Protein AF-A0A4Q0MHC3-F1 (afdb_monomer)

Radius of gyration: 20.81 Å; Cα contacts (8 Å, |Δi|>4): 342; chains: 1; bounding box: 66×51×49 Å

Sequence (252 aa):
MLKKVLIVSAILIFYSFKSNAQVFDFYRAEVSVAYLPSYGRQSEVIEKVNNQISHRGILTIWKHKKSRKKKLKPNYLIEDQIRQLDSLFKVKSFTFKINSNLIDSLKQSTFWKDTYNITDQDIDSFFTRQDTVTLDINDIHISEVDLLSGVLDGIPYYIRIRYKRADKDTVDLAIEGNLYDGVNSLNIAHWLPFYLVNREHPIFSSIAGLNNYFGDERLQNILLRFISWKKTNRFGTESHLLHLQSGISPGM

Structure (mmCIF, N/CA/C/O backbone):
data_AF-A0A4Q0MHC3-F1
#
_entry.id   AF-A0A4Q0MHC3-F1
#
loop_
_atom_site.group_PDB
_atom_site.id
_atom_site.type_symbol
_atom_site.label_atom_id
_atom_site.label_alt_id
_atom_site.label_comp_id
_atom_site.label_asym_id
_atom_site.label_entity_id
_atom_site.label_seq_id
_atom_site.pdbx_PDB_ins_code
_atom_site.Cartn_x
_atom_site.Cartn_y
_atom_site.Cartn_z
_atom_site.occupancy
_atom_site.B_iso_or_equiv
_atom_site.auth_seq_id
_atom_site.auth_comp_id
_atom_site.auth_asym_id
_atom_site.auth_atom_id
_atom_site.pdbx_PDB_model_num
ATOM 1 N N . MET A 1 1 ? 22.146 10.813 25.460 1.00 35.03 1 MET A N 1
ATOM 2 C CA . MET A 1 1 ? 22.179 9.391 25.047 1.00 35.03 1 MET A CA 1
ATOM 3 C C . MET A 1 1 ? 21.141 9.173 23.952 1.00 35.03 1 MET A C 1
ATOM 5 O O . MET A 1 1 ? 19.956 9.181 24.254 1.00 35.03 1 MET A O 1
ATOM 9 N N . LEU A 1 2 ? 21.562 9.041 22.688 1.00 32.22 2 LEU A N 1
ATOM 10 C CA . LEU A 1 2 ? 20.657 8.672 21.592 1.00 32.22 2 LEU A CA 1
ATOM 11 C C . LEU A 1 2 ? 20.230 7.207 21.770 1.00 32.22 2 LEU A C 1
ATOM 13 O O . LEU A 1 2 ? 21.042 6.299 21.583 1.00 32.22 2 LEU A O 1
ATOM 17 N N . LYS A 1 3 ? 18.965 6.972 22.133 1.00 30.53 3 LYS A N 1
ATOM 18 C CA . LYS A 1 3 ? 18.363 5.639 22.041 1.00 30.53 3 LYS A CA 1
ATOM 19 C C . LYS A 1 3 ? 18.088 5.350 20.568 1.00 30.53 3 LYS A C 1
ATOM 21 O O . LYS A 1 3 ? 17.326 6.056 19.915 1.00 30.53 3 LYS A O 1
ATOM 26 N N . LYS A 1 4 ? 18.779 4.334 20.056 1.00 33.78 4 LYS A N 1
ATOM 27 C CA . LYS A 1 4 ? 18.612 3.796 18.708 1.00 33.78 4 LYS A CA 1
ATOM 28 C C . LYS A 1 4 ? 17.157 3.358 18.515 1.00 33.78 4 LYS A C 1
ATOM 30 O O . LYS A 1 4 ? 16.642 2.556 19.287 1.00 33.78 4 LYS A O 1
ATOM 35 N N . VAL A 1 5 ? 16.529 3.921 17.490 1.00 38.34 5 VAL A N 1
ATOM 36 C CA . VAL A 1 5 ? 15.208 3.558 16.975 1.00 38.34 5 VAL A CA 1
ATOM 37 C C . VAL A 1 5 ? 15.340 2.210 16.262 1.00 38.34 5 VAL A C 1
ATOM 39 O O . VAL A 1 5 ? 16.148 2.080 15.346 1.00 38.34 5 VAL A O 1
ATOM 42 N N . LEU A 1 6 ? 14.579 1.209 16.699 1.00 34.22 6 LEU A N 1
ATOM 43 C CA . LEU A 1 6 ? 14.476 -0.111 16.066 1.00 34.22 6 LEU A CA 1
ATOM 44 C C . LEU A 1 6 ? 12.972 -0.409 15.967 1.00 34.22 6 LEU A C 1
ATOM 46 O O . LEU A 1 6 ? 12.310 -0.577 16.985 1.00 34.22 6 LEU A O 1
ATOM 50 N N . ILE A 1 7 ? 12.341 -0.035 14.852 1.00 44.25 7 ILE A N 1
ATOM 51 C CA . ILE A 1 7 ? 12.144 -0.818 13.617 1.00 44.25 7 ILE A CA 1
ATOM 52 C C . ILE A 1 7 ? 11.336 -2.089 13.899 1.00 44.25 7 ILE A C 1
ATOM 54 O O . ILE A 1 7 ? 11.864 -3.141 14.242 1.00 44.25 7 ILE A O 1
ATOM 58 N N . VAL A 1 8 ? 10.021 -1.905 13.768 1.00 36.94 8 VAL A N 1
ATOM 59 C CA . VAL A 1 8 ? 9.012 -2.856 13.291 1.00 36.94 8 VAL A CA 1
ATOM 60 C C . VAL A 1 8 ? 9.590 -4.210 12.877 1.00 36.94 8 VAL A C 1
ATOM 62 O O . VAL A 1 8 ? 10.320 -4.311 11.896 1.00 36.94 8 VAL A O 1
ATOM 65 N N . SER A 1 9 ? 9.172 -5.267 13.561 1.00 34.53 9 SER A N 1
ATOM 66 C CA . SER A 1 9 ? 9.353 -6.636 13.086 1.00 34.53 9 SER A CA 1
ATOM 67 C C . SER A 1 9 ? 8.006 -7.137 12.573 1.00 34.53 9 SER A C 1
ATOM 69 O O . SER A 1 9 ? 7.143 -7.522 13.359 1.00 34.53 9 SER A O 1
ATOM 71 N N . ALA A 1 10 ? 7.799 -7.074 11.258 1.00 37.91 10 ALA A N 1
ATOM 72 C CA . ALA A 1 10 ? 6.740 -7.826 10.604 1.00 37.91 10 ALA A CA 1
ATOM 73 C C . ALA A 1 10 ? 7.255 -9.262 10.442 1.00 37.91 10 ALA A C 1
ATOM 75 O O . ALA A 1 10 ? 8.279 -9.495 9.807 1.00 37.91 10 ALA A O 1
ATOM 76 N N . ILE A 1 11 ? 6.609 -10.222 11.102 1.00 38.00 11 ILE A N 1
ATOM 77 C CA . ILE A 1 11 ? 6.811 -11.637 10.790 1.00 38.00 11 ILE A CA 1
ATOM 78 C C . ILE A 1 11 ? 5.669 -12.000 9.850 1.00 38.00 11 ILE A C 1
ATOM 80 O O . ILE A 1 11 ? 4.557 -12.284 10.297 1.00 38.00 11 ILE A O 1
ATOM 84 N N . LEU A 1 12 ? 5.937 -11.946 8.545 1.00 40.38 12 LEU A N 1
ATOM 85 C CA . LEU A 1 12 ? 5.122 -12.645 7.560 1.00 40.38 12 LEU A CA 1
ATOM 86 C C . LEU A 1 12 ? 5.166 -14.134 7.903 1.00 40.38 12 LEU A C 1
ATOM 88 O O . LEU A 1 12 ? 6.231 -14.754 7.931 1.00 40.38 12 LEU A O 1
ATOM 92 N N . ILE A 1 13 ? 4.004 -14.716 8.185 1.00 39.59 13 ILE A N 1
ATOM 93 C CA . ILE A 1 13 ? 3.875 -16.168 8.267 1.00 39.59 13 ILE A CA 1
ATOM 94 C C . ILE A 1 13 ? 4.233 -16.708 6.878 1.00 39.59 13 ILE A C 1
ATOM 96 O O . ILE A 1 13 ? 3.533 -16.451 5.899 1.00 39.59 13 ILE A O 1
ATOM 100 N N . PHE A 1 14 ? 5.363 -17.415 6.801 1.00 37.59 14 PHE A N 1
ATOM 101 C CA . PHE A 1 14 ? 5.847 -18.088 5.602 1.00 37.59 14 PHE A CA 1
ATOM 102 C C . PHE A 1 14 ? 4.768 -19.036 5.070 1.00 37.59 14 PHE A C 1
ATOM 104 O O . PHE A 1 14 ? 4.566 -20.127 5.600 1.00 37.59 14 PHE A O 1
ATOM 111 N N . TYR A 1 15 ? 4.124 -18.660 3.968 1.00 37.34 15 TYR A N 1
ATOM 112 C CA . TYR A 1 15 ? 3.578 -19.654 3.057 1.00 37.34 15 TYR A CA 1
ATOM 113 C C . TYR A 1 15 ? 4.737 -20.197 2.223 1.00 37.34 15 TYR A C 1
ATOM 115 O O . TYR A 1 15 ? 5.267 -19.514 1.346 1.00 37.34 15 TYR A O 1
ATOM 123 N N . SER A 1 16 ? 5.138 -21.439 2.497 1.00 32.22 16 SER A N 1
ATOM 124 C CA . SER A 1 16 ? 6.025 -22.214 1.630 1.00 32.22 16 SER A CA 1
ATOM 125 C C . SER A 1 16 ? 5.313 -22.543 0.315 1.00 32.22 16 SER A C 1
ATOM 127 O O . SER A 1 16 ? 4.876 -23.669 0.087 1.00 32.22 16 SER A O 1
ATOM 129 N N . PHE A 1 17 ? 5.204 -21.570 -0.587 1.00 40.00 17 PHE A N 1
ATOM 130 C CA . PHE A 1 17 ? 4.991 -21.890 -1.989 1.00 40.00 17 PHE A CA 1
ATOM 131 C C . PHE A 1 17 ? 6.311 -22.432 -2.531 1.00 40.00 17 PHE A C 1
ATOM 133 O O . PHE A 1 17 ? 7.298 -21.706 -2.631 1.00 40.00 17 PHE A O 1
ATOM 140 N N . LYS A 1 18 ? 6.329 -23.712 -2.923 1.00 34.25 18 LYS A N 1
ATOM 141 C CA . LYS A 1 18 ? 7.243 -24.176 -3.972 1.00 34.25 18 LYS A CA 1
ATOM 142 C C . LYS A 1 18 ? 6.950 -23.325 -5.207 1.00 34.25 18 LYS A C 1
ATOM 144 O O . LYS A 1 18 ? 6.074 -23.653 -6.005 1.00 34.25 18 LYS A O 1
ATOM 149 N N . SER A 1 19 ? 7.616 -22.184 -5.333 1.00 40.41 19 SER A N 1
ATOM 150 C CA . SER A 1 19 ? 7.517 -21.374 -6.529 1.00 40.41 19 SER A CA 1
ATOM 151 C C . SER A 1 19 ? 8.299 -22.108 -7.611 1.00 40.41 19 SER A C 1
ATOM 153 O O . SER A 1 19 ? 9.527 -22.056 -7.642 1.00 40.41 19 SER A O 1
ATOM 155 N N . ASN A 1 20 ? 7.604 -22.778 -8.528 1.00 43.09 20 ASN A N 1
ATOM 156 C CA . ASN A 1 20 ? 8.140 -22.839 -9.883 1.00 43.09 20 ASN A CA 1
ATOM 157 C C . ASN A 1 20 ? 8.427 -21.383 -10.253 1.00 43.09 20 ASN A C 1
ATOM 159 O O . ASN A 1 20 ? 7.525 -20.551 -10.123 1.00 43.09 20 ASN A O 1
ATOM 163 N N . ALA A 1 21 ? 9.679 -21.053 -10.568 1.00 52.09 21 ALA A N 1
ATOM 164 C CA . ALA A 1 21 ? 10.098 -19.691 -10.863 1.00 52.09 21 ALA A CA 1
ATOM 165 C C . ALA A 1 21 ? 9.255 -19.155 -12.033 1.00 52.09 21 ALA A C 1
ATOM 167 O O . ALA A 1 21 ? 9.545 -19.410 -13.194 1.00 52.09 21 ALA A O 1
ATOM 168 N N . GLN A 1 22 ? 8.143 -18.478 -11.733 1.00 63.91 22 GLN A N 1
ATOM 169 C CA . GLN A 1 22 ? 7.267 -17.914 -12.758 1.00 63.91 22 GLN A CA 1
ATOM 170 C C . GLN A 1 22 ? 8.035 -16.773 -13.414 1.00 63.91 22 GLN A C 1
ATOM 172 O O . GLN A 1 22 ? 8.235 -15.742 -12.781 1.00 63.91 22 GLN A O 1
ATOM 177 N N . VAL A 1 23 ? 8.526 -16.947 -14.630 1.00 76.12 23 VAL A N 1
ATOM 178 C CA . VAL A 1 23 ? 9.252 -15.879 -15.318 1.00 76.12 23 VAL A CA 1
ATOM 179 C C . VAL A 1 23 ? 8.240 -14.832 -15.792 1.00 76.12 23 VAL A C 1
ATOM 181 O O . VAL A 1 23 ? 7.198 -15.171 -16.358 1.00 76.12 23 VAL A O 1
ATOM 184 N N . PHE A 1 24 ? 8.512 -13.556 -15.513 1.00 85.88 24 PHE A N 1
ATOM 185 C CA . PHE A 1 24 ? 7.744 -12.454 -16.091 1.00 85.88 24 PHE A CA 1
ATOM 186 C C . PHE A 1 24 ? 8.317 -12.102 -17.462 1.00 85.88 24 PHE A C 1
ATOM 188 O O . PHE A 1 24 ? 9.492 -11.736 -17.553 1.00 85.88 24 PHE A O 1
ATOM 195 N N . ASP A 1 25 ? 7.485 -12.154 -18.500 1.00 88.19 25 ASP A N 1
ATOM 196 C CA . ASP A 1 25 ? 7.842 -11.669 -19.841 1.00 88.19 25 ASP A CA 1
ATOM 197 C C . ASP A 1 25 ? 7.959 -10.146 -19.850 1.00 88.19 25 ASP A C 1
ATOM 199 O O . ASP A 1 25 ? 8.803 -9.554 -20.523 1.00 88.19 25 ASP A O 1
ATOM 203 N N . PHE A 1 26 ? 7.075 -9.512 -19.081 1.00 91.69 26 PHE A N 1
ATOM 204 C CA . PHE A 1 26 ? 6.927 -8.075 -19.003 1.00 91.69 26 PHE A CA 1
ATOM 205 C C . PHE A 1 26 ? 6.481 -7.673 -17.604 1.00 91.69 26 PHE A C 1
ATOM 207 O O . PHE A 1 26 ? 5.595 -8.298 -17.012 1.00 91.69 26 PHE A O 1
ATOM 214 N N . TYR A 1 27 ? 7.025 -6.562 -17.123 1.00 94.38 27 TYR A N 1
ATOM 215 C CA . TYR A 1 27 ? 6.396 -5.795 -16.061 1.00 94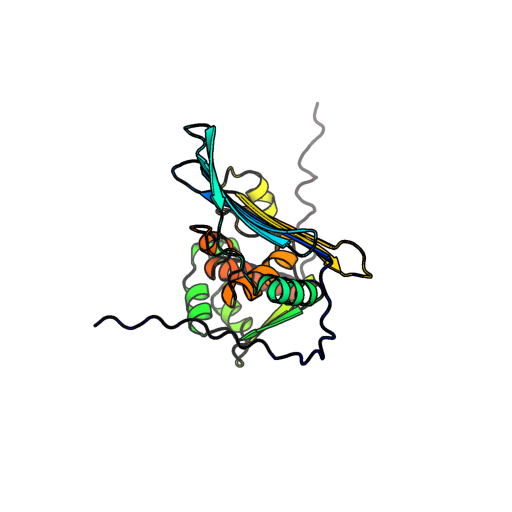.38 27 TYR A CA 1
ATOM 216 C C . TYR A 1 27 ? 6.696 -4.308 -16.205 1.00 94.38 27 TYR A C 1
ATOM 218 O O . TYR A 1 27 ? 7.705 -3.904 -16.782 1.00 94.38 27 TYR A O 1
ATOM 226 N N . ARG A 1 28 ? 5.823 -3.493 -15.623 1.00 95.06 28 ARG A N 1
ATOM 227 C CA . ARG A 1 28 ? 5.996 -2.066 -15.402 1.00 95.06 28 ARG A CA 1
ATOM 228 C C . ARG A 1 28 ? 5.385 -1.706 -14.055 1.00 95.06 28 ARG A C 1
ATOM 230 O O . ARG A 1 28 ? 4.169 -1.751 -13.893 1.00 95.06 28 ARG A O 1
ATOM 237 N N . ALA A 1 29 ? 6.246 -1.346 -13.114 1.00 94.12 29 ALA A N 1
ATOM 238 C CA . ALA A 1 29 ? 5.881 -0.766 -11.835 1.00 94.12 29 ALA A CA 1
ATOM 239 C C . ALA A 1 29 ? 6.156 0.737 -11.902 1.00 94.12 29 ALA A C 1
ATOM 241 O O . ALA A 1 29 ? 7.274 1.161 -12.201 1.00 94.12 29 ALA A O 1
ATOM 242 N N . GLU A 1 30 ? 5.138 1.545 -11.653 1.00 94.38 30 GLU A N 1
ATOM 243 C CA . GLU A 1 30 ? 5.239 2.995 -11.625 1.00 94.38 30 GLU A CA 1
ATOM 244 C C . GLU A 1 30 ? 4.632 3.548 -10.345 1.00 94.38 30 GLU A C 1
ATOM 246 O O . GLU A 1 30 ? 3.577 3.112 -9.893 1.00 94.38 30 GLU A O 1
ATOM 251 N N . VAL A 1 31 ? 5.307 4.537 -9.780 1.00 92.38 31 VAL A N 1
ATOM 252 C CA . VAL A 1 31 ? 4.781 5.375 -8.710 1.00 92.38 31 VAL A CA 1
ATOM 253 C C . VAL A 1 31 ? 4.907 6.819 -9.122 1.00 92.38 31 VAL A C 1
ATOM 255 O O . VAL A 1 31 ? 5.833 7.230 -9.825 1.00 92.38 31 VAL A O 1
ATOM 258 N N . SER A 1 32 ? 3.965 7.605 -8.650 1.00 90.69 32 SER A N 1
ATOM 259 C CA . SER A 1 32 ? 3.936 9.031 -8.802 1.00 90.69 32 SER A CA 1
ATOM 260 C C . SER A 1 32 ? 3.373 9.641 -7.536 1.00 90.69 32 SER A C 1
ATOM 262 O O . SER A 1 32 ? 2.260 9.310 -7.152 1.00 90.69 32 SER A O 1
ATOM 264 N N . VAL A 1 33 ? 4.084 10.599 -6.959 1.00 88.56 33 VAL A N 1
ATOM 265 C CA . VAL A 1 33 ? 3.607 11.392 -5.826 1.00 88.56 33 VAL A CA 1
ATOM 266 C C . VAL A 1 33 ? 3.738 12.871 -6.149 1.00 88.56 33 VAL A C 1
ATOM 268 O O . VAL A 1 33 ? 4.702 13.290 -6.801 1.00 88.56 33 VAL A O 1
ATOM 271 N N . ALA A 1 34 ? 2.781 13.669 -5.696 1.00 85.12 34 ALA A N 1
ATOM 272 C CA . ALA A 1 34 ? 2.972 15.105 -5.572 1.00 85.12 34 ALA A CA 1
ATOM 273 C C . ALA A 1 34 ? 3.631 15.442 -4.213 1.00 85.12 34 ALA A C 1
ATOM 275 O O . ALA A 1 34 ? 3.728 14.589 -3.331 1.00 85.12 34 ALA A O 1
ATOM 276 N N . TYR A 1 35 ? 4.129 16.662 -4.026 1.00 75.31 35 TYR A N 1
ATOM 277 C CA . TYR A 1 35 ? 4.575 17.164 -2.718 1.00 75.31 35 TYR A CA 1
ATOM 278 C C . TYR A 1 35 ? 4.437 18.695 -2.632 1.00 75.31 35 TYR A C 1
ATOM 280 O O . TYR A 1 35 ? 4.435 19.384 -3.652 1.00 75.31 35 TYR A O 1
ATOM 288 N N . LEU A 1 36 ? 4.312 19.223 -1.408 1.00 65.94 36 LEU A N 1
ATOM 289 C CA . LEU A 1 36 ? 4.320 20.658 -1.074 1.00 65.94 36 LEU A CA 1
ATOM 290 C C . LEU A 1 36 ? 5.682 21.064 -0.476 1.00 65.94 36 LEU A C 1
ATOM 292 O O . LEU A 1 36 ? 6.415 20.190 -0.011 1.00 65.94 36 LEU A O 1
ATOM 296 N N . PRO A 1 37 ? 6.069 22.361 -0.468 1.00 55.59 37 PRO A N 1
ATOM 297 C CA . PRO A 1 37 ? 5.350 23.558 -0.950 1.00 55.59 37 PRO A CA 1
ATOM 298 C C . PRO A 1 37 ? 5.586 23.879 -2.435 1.00 55.59 37 PRO A C 1
ATOM 300 O O . PRO A 1 37 ? 5.002 24.805 -2.998 1.00 55.59 37 PRO A O 1
ATOM 303 N N . SER A 1 38 ? 6.482 23.147 -3.089 1.00 58.59 38 SER A N 1
ATOM 304 C CA . SER A 1 38 ? 6.693 23.266 -4.525 1.00 58.59 38 SER A CA 1
ATOM 305 C C . SER A 1 38 ? 5.793 22.245 -5.191 1.00 58.59 38 SER A C 1
ATOM 307 O O . SER A 1 38 ? 6.197 21.096 -5.232 1.00 58.59 38 SER A O 1
ATOM 309 N N . TYR A 1 39 ? 4.611 22.654 -5.688 1.00 68.88 39 TYR A N 1
ATOM 310 C CA . TYR A 1 39 ? 3.754 21.822 -6.546 1.00 68.88 39 TYR A CA 1
ATOM 311 C C . TYR A 1 39 ? 4.650 21.099 -7.550 1.00 68.88 39 TYR A C 1
ATOM 313 O O . TYR A 1 39 ? 5.174 21.679 -8.504 1.00 68.88 39 TYR A O 1
ATOM 321 N N . GLY A 1 40 ? 4.949 19.852 -7.253 1.00 79.06 40 GLY A N 1
ATOM 322 C CA . GLY A 1 40 ? 6.078 19.135 -7.802 1.00 79.06 40 GLY A CA 1
ATOM 323 C C . GLY A 1 40 ? 5.695 17.680 -7.779 1.00 79.06 40 GLY A C 1
ATOM 324 O O . GLY A 1 40 ? 5.048 17.222 -6.844 1.00 79.06 40 GLY A O 1
ATOM 325 N N . ARG A 1 41 ? 6.009 16.981 -8.860 1.00 86.31 41 ARG A N 1
ATOM 326 C CA . ARG A 1 41 ? 5.660 15.581 -9.043 1.00 86.31 41 ARG A CA 1
ATOM 327 C C . ARG A 1 41 ? 6.946 14.799 -9.176 1.00 86.31 41 ARG A C 1
ATOM 329 O O . ARG A 1 41 ? 7.743 15.074 -10.076 1.00 86.31 41 ARG A O 1
ATOM 336 N N . GLN A 1 42 ? 7.136 13.832 -8.295 1.00 89.88 42 GLN A N 1
ATOM 337 C CA . GLN A 1 42 ? 8.183 12.840 -8.446 1.00 89.88 42 GLN A CA 1
ATOM 338 C C . GLN A 1 42 ? 7.549 11.541 -8.926 1.00 89.88 42 GLN A C 1
ATOM 340 O O . GLN A 1 42 ? 6.471 11.155 -8.480 1.00 89.88 42 GLN A O 1
ATOM 345 N N . SER A 1 43 ? 8.190 10.877 -9.874 1.00 92.00 43 SER A N 1
ATOM 346 C CA . SER A 1 43 ? 7.753 9.578 -10.363 1.00 92.00 43 SER A CA 1
ATOM 347 C C . SER A 1 43 ? 8.945 8.659 -10.556 1.00 92.00 43 SER A C 1
ATOM 349 O O . SER A 1 43 ? 10.035 9.108 -10.902 1.00 92.00 43 SER A O 1
ATOM 351 N N . GLU A 1 44 ? 8.740 7.373 -10.338 1.00 93.50 44 GLU A N 1
ATOM 352 C CA . GLU A 1 44 ? 9.742 6.327 -10.508 1.00 93.50 44 GLU A CA 1
ATOM 353 C C . GLU A 1 44 ? 9.089 5.212 -11.312 1.00 93.50 44 GLU A C 1
ATOM 355 O O . GLU A 1 44 ? 7.934 4.863 -11.076 1.00 93.50 44 GLU A O 1
ATOM 360 N N . VAL A 1 45 ? 9.797 4.729 -12.330 1.00 94.12 45 VAL A N 1
ATOM 361 C CA . VAL A 1 45 ? 9.311 3.688 -13.234 1.00 94.12 45 VAL A CA 1
ATOM 362 C C . VAL A 1 45 ? 10.385 2.624 -13.352 1.00 94.12 45 VAL A C 1
ATOM 364 O O . VAL A 1 45 ? 11.515 2.923 -13.754 1.00 94.12 45 VAL A O 1
ATOM 367 N N . ILE A 1 46 ? 10.002 1.393 -13.035 1.00 94.06 46 ILE A N 1
ATOM 368 C CA . ILE A 1 46 ? 10.796 0.182 -13.209 1.00 94.06 46 ILE A CA 1
ATOM 369 C C . ILE A 1 46 ? 10.066 -0.675 -14.238 1.00 94.06 46 ILE A C 1
ATOM 371 O O . ILE A 1 46 ? 8.892 -0.995 -14.063 1.00 94.06 46 ILE A O 1
ATOM 375 N N . GLU A 1 47 ? 10.737 -1.042 -15.321 1.00 94.56 47 GLU A N 1
ATOM 376 C CA . GLU A 1 47 ? 10.137 -1.817 -16.407 1.00 94.56 47 GLU A CA 1
ATOM 377 C C . GLU A 1 47 ? 11.080 -2.924 -16.879 1.00 94.56 47 GLU A C 1
ATOM 379 O O . GLU A 1 47 ? 12.296 -2.739 -16.908 1.00 94.56 47 GLU A O 1
ATOM 384 N N . LYS A 1 48 ? 10.517 -4.069 -17.264 1.00 92.94 48 LYS A N 1
ATOM 385 C CA . LYS A 1 48 ? 11.216 -5.133 -17.987 1.00 92.94 48 LYS A CA 1
ATOM 386 C C . LYS A 1 48 ? 10.567 -5.313 -19.342 1.00 92.94 48 LYS A C 1
ATOM 388 O O . LYS A 1 48 ? 9.377 -5.609 -19.427 1.00 92.94 48 LYS A O 1
ATOM 393 N N . VAL A 1 49 ? 11.367 -5.150 -20.388 1.00 90.06 49 VAL A N 1
ATOM 394 C CA . VAL A 1 49 ? 10.974 -5.364 -21.784 1.00 90.06 49 VAL A CA 1
ATOM 395 C C . VAL A 1 49 ? 12.104 -6.131 -22.458 1.00 90.06 49 VAL A C 1
ATOM 397 O O . VAL A 1 49 ? 13.264 -5.757 -22.307 1.00 90.06 49 VAL A O 1
ATOM 400 N N . ASN A 1 50 ? 11.790 -7.213 -23.175 1.00 87.69 50 ASN A N 1
ATOM 401 C CA . ASN A 1 50 ? 12.783 -8.052 -23.864 1.00 87.69 50 ASN A CA 1
ATOM 402 C C . ASN A 1 50 ? 13.936 -8.502 -22.943 1.00 87.69 50 ASN A C 1
ATOM 404 O O . ASN A 1 50 ? 15.107 -8.402 -23.304 1.00 87.69 50 ASN A O 1
ATOM 408 N N . ASN A 1 51 ? 13.608 -8.942 -21.722 1.00 85.12 51 ASN A N 1
ATOM 409 C CA . ASN A 1 51 ? 14.566 -9.324 -20.672 1.00 85.12 51 ASN A CA 1
ATOM 410 C C . ASN A 1 51 ? 15.549 -8.228 -20.221 1.00 85.12 51 ASN A C 1
ATOM 412 O O . ASN A 1 51 ? 16.472 -8.508 -19.459 1.00 85.12 51 ASN A O 1
ATOM 416 N N . GLN A 1 52 ? 15.334 -6.974 -20.617 1.00 89.12 52 GLN A N 1
ATOM 417 C CA . GLN A 1 52 ? 16.120 -5.839 -20.152 1.00 89.12 52 GLN A CA 1
ATOM 418 C C . GLN A 1 52 ? 15.347 -5.061 -19.095 1.00 89.12 52 GLN A C 1
ATOM 420 O O . GLN A 1 52 ? 14.220 -4.628 -19.334 1.00 89.12 52 GLN A O 1
ATOM 425 N N . ILE A 1 53 ? 15.976 -4.868 -17.933 1.00 90.44 53 ILE A N 1
ATOM 426 C CA . ILE A 1 53 ? 15.411 -4.080 -16.839 1.00 90.44 53 ILE A CA 1
ATOM 427 C C . ILE A 1 53 ? 15.867 -2.627 -16.976 1.00 90.44 53 ILE A C 1
ATOM 429 O O . ILE A 1 53 ? 17.058 -2.306 -16.968 1.00 90.44 53 ILE A O 1
ATOM 433 N N . SER A 1 54 ? 14.888 -1.743 -17.071 1.00 92.31 54 SER A N 1
ATOM 434 C CA . SER A 1 54 ? 15.016 -0.297 -17.126 1.00 92.31 54 SER A CA 1
ATOM 435 C C . SER A 1 54 ? 14.489 0.286 -15.813 1.00 92.31 54 SER A C 1
ATOM 437 O O . SER A 1 54 ? 13.472 -0.151 -15.278 1.00 92.31 54 SER A O 1
ATOM 439 N N . HIS A 1 55 ? 15.215 1.254 -15.256 1.00 93.56 55 HIS A N 1
ATOM 440 C CA . HIS A 1 55 ? 14.810 1.955 -14.043 1.00 93.56 55 HIS A CA 1
ATOM 441 C C . HIS A 1 55 ? 15.125 3.447 -14.184 1.00 93.56 55 HIS A C 1
ATOM 443 O O . HIS A 1 55 ? 16.269 3.842 -14.444 1.00 93.56 55 HIS A O 1
ATOM 449 N N . ARG A 1 56 ? 14.103 4.294 -14.038 1.00 93.00 56 ARG A N 1
ATOM 450 C CA . ARG A 1 56 ? 14.215 5.748 -14.169 1.00 93.00 56 ARG A CA 1
ATOM 451 C C . ARG A 1 56 ? 13.373 6.501 -13.144 1.00 93.00 56 ARG A C 1
ATOM 453 O O . ARG A 1 56 ? 12.234 6.137 -12.877 1.00 93.00 56 ARG A O 1
ATOM 460 N N . GLY A 1 57 ? 13.920 7.611 -12.663 1.00 91.56 57 GLY A N 1
ATOM 461 C CA . GLY A 1 57 ? 13.206 8.631 -11.902 1.00 91.56 57 GLY A CA 1
ATOM 462 C C . GLY A 1 57 ? 12.904 9.852 -12.772 1.00 91.56 57 GLY A C 1
ATOM 463 O O . GLY A 1 57 ? 13.706 10.229 -13.632 1.00 91.56 57 GLY A O 1
ATOM 464 N N . ILE A 1 58 ? 11.755 10.478 -12.544 1.00 89.75 58 ILE A N 1
ATOM 465 C CA . ILE A 1 58 ? 11.291 11.698 -13.202 1.00 89.75 58 ILE A CA 1
ATOM 466 C C . ILE A 1 58 ? 10.908 12.699 -12.115 1.00 89.75 58 ILE A C 1
ATOM 468 O O . ILE A 1 58 ? 10.057 12.417 -11.279 1.00 89.75 58 ILE A O 1
ATOM 472 N N . LEU A 1 59 ? 11.514 13.880 -12.145 1.00 87.25 59 LEU A N 1
ATOM 473 C CA . LEU A 1 59 ? 11.146 15.003 -11.290 1.00 87.25 59 LEU A CA 1
ATOM 474 C C . LEU A 1 59 ? 10.550 16.110 -12.154 1.00 87.25 59 LEU A C 1
ATOM 476 O O . LEU A 1 59 ? 11.214 16.584 -13.075 1.00 87.25 59 LEU A O 1
ATOM 480 N N . THR A 1 60 ? 9.330 16.535 -11.848 1.00 82.56 60 THR A N 1
ATOM 481 C CA . THR A 1 60 ? 8.635 17.637 -12.522 1.00 82.56 60 THR A CA 1
ATOM 482 C C . THR A 1 60 ? 8.350 18.738 -11.516 1.00 82.56 60 THR A C 1
ATOM 484 O O . THR A 1 60 ? 7.723 18.484 -10.495 1.00 82.56 60 THR A O 1
ATOM 487 N N . ILE A 1 61 ? 8.778 19.967 -11.804 1.00 80.44 61 ILE A N 1
ATOM 488 C CA . ILE A 1 61 ? 8.538 21.128 -10.933 1.00 80.44 61 ILE A CA 1
ATOM 489 C C . ILE A 1 61 ? 7.589 22.081 -11.662 1.00 80.44 61 ILE A C 1
ATOM 491 O O . ILE A 1 61 ? 7.971 22.662 -12.681 1.00 80.44 61 ILE A O 1
ATOM 495 N N . TRP A 1 62 ? 6.361 22.257 -11.157 1.00 67.00 62 TRP A N 1
ATOM 496 C CA . TRP A 1 62 ? 5.306 22.999 -11.864 1.00 67.00 62 TRP A CA 1
ATOM 497 C C . TRP A 1 62 ? 5.634 24.475 -12.058 1.00 67.00 62 TRP A C 1
ATOM 499 O O . TRP A 1 62 ? 5.413 24.989 -13.152 1.00 67.00 62 TRP A O 1
ATOM 509 N N . LYS A 1 63 ? 6.273 25.123 -11.069 1.00 67.69 63 LYS A N 1
ATOM 510 C CA . LYS A 1 63 ? 6.736 26.522 -11.183 1.00 67.69 63 LYS A CA 1
ATOM 511 C C . LYS A 1 63 ? 7.631 26.772 -12.405 1.00 67.69 63 LYS A C 1
ATOM 513 O O . LYS A 1 63 ? 7.754 27.908 -12.845 1.00 67.69 63 LYS A O 1
ATOM 518 N N . HIS A 1 64 ? 8.239 25.726 -12.968 1.00 65.69 64 HIS A N 1
ATOM 519 C CA . HIS A 1 64 ? 9.125 25.840 -14.123 1.00 65.69 64 HIS A CA 1
ATOM 520 C C . HIS A 1 64 ? 8.715 24.976 -15.322 1.00 65.69 64 HIS A C 1
ATOM 522 O O . HIS A 1 64 ? 9.398 25.045 -16.339 1.00 65.69 64 HIS A O 1
ATOM 528 N N . LYS A 1 65 ? 7.666 24.138 -15.218 1.00 68.81 65 LYS A N 1
ATOM 529 C CA . LYS A 1 65 ? 7.284 23.095 -16.202 1.00 68.81 65 LYS A CA 1
ATOM 530 C C . LYS A 1 65 ? 8.475 22.293 -16.772 1.00 68.81 65 LYS A C 1
ATOM 532 O O . LYS A 1 65 ? 8.404 21.747 -17.869 1.00 68.81 65 LYS A O 1
ATOM 537 N N . LYS A 1 66 ? 9.590 22.205 -16.037 1.00 73.12 66 LYS A N 1
ATOM 538 C CA . LYS A 1 66 ? 10.795 21.473 -16.448 1.00 73.12 66 LYS A CA 1
ATOM 539 C C . LYS A 1 66 ? 10.767 20.091 -15.813 1.00 73.12 66 LYS A C 1
ATOM 541 O O . LYS A 1 66 ? 10.581 19.972 -14.601 1.00 73.12 66 LYS A O 1
ATOM 546 N N . SER A 1 67 ? 10.975 19.064 -16.635 1.00 81.69 67 SER A N 1
ATOM 547 C CA . SER A 1 67 ? 11.159 17.690 -16.173 1.00 81.69 67 SER A CA 1
ATOM 548 C C . SER A 1 67 ? 12.638 17.308 -16.217 1.00 81.69 67 SER A C 1
ATOM 550 O O . SER A 1 67 ? 13.359 17.649 -17.156 1.00 81.69 67 SER A O 1
ATOM 552 N N . ARG A 1 68 ? 13.112 16.612 -15.183 1.00 83.75 68 ARG A N 1
ATOM 553 C CA . ARG A 1 68 ? 14.450 16.011 -15.131 1.00 83.75 68 ARG A CA 1
ATOM 554 C C . ARG A 1 68 ? 14.298 14.501 -15.037 1.00 83.75 68 ARG A C 1
ATOM 556 O O . ARG A 1 68 ? 13.636 14.011 -14.125 1.00 83.75 68 ARG A O 1
ATOM 563 N N . LYS A 1 69 ? 14.908 13.775 -15.975 1.00 88.00 69 LYS A N 1
ATOM 564 C CA . LYS A 1 69 ? 14.950 12.308 -15.980 1.00 88.00 69 LYS A CA 1
ATOM 565 C C . LYS A 1 69 ? 16.320 11.843 -15.497 1.00 88.00 69 LYS A C 1
ATOM 567 O O . LYS A 1 69 ? 17.336 12.374 -15.938 1.00 88.00 69 LYS A O 1
ATOM 572 N N . LYS A 1 70 ? 16.351 10.847 -14.618 1.00 90.12 70 LYS A N 1
ATOM 573 C CA . LYS A 1 70 ? 17.580 10.230 -14.107 1.00 90.12 70 LYS A CA 1
ATOM 574 C C . LYS A 1 70 ? 17.475 8.717 -14.243 1.00 90.12 70 LYS A C 1
ATOM 576 O O . LYS A 1 70 ? 16.489 8.136 -13.799 1.00 90.12 70 LYS A O 1
ATOM 581 N N . LYS A 1 71 ? 18.493 8.077 -14.823 1.00 89.69 71 LYS A N 1
ATOM 582 C CA . LYS A 1 71 ? 18.618 6.613 -14.802 1.00 89.69 71 LYS A CA 1
ATOM 583 C C . LYS A 1 71 ? 18.988 6.168 -13.385 1.00 89.69 71 LYS A C 1
ATOM 585 O O . LYS A 1 71 ? 19.895 6.739 -12.777 1.00 89.69 71 LYS A O 1
ATOM 590 N N . LEU A 1 72 ? 18.271 5.186 -12.859 1.00 87.31 72 LEU A N 1
ATOM 591 C CA . LEU A 1 72 ? 18.478 4.621 -11.527 1.00 87.31 72 LEU A CA 1
ATOM 592 C C . LEU A 1 72 ? 19.068 3.211 -11.647 1.00 87.31 72 LEU A C 1
ATOM 594 O O . LEU A 1 72 ? 19.069 2.614 -12.726 1.00 87.31 72 LEU A O 1
ATOM 598 N N . LYS A 1 73 ? 19.626 2.691 -10.548 1.00 85.62 73 LYS A N 1
ATOM 599 C CA . LYS A 1 73 ? 20.135 1.314 -10.519 1.00 85.62 73 LYS A CA 1
ATOM 600 C C . LYS A 1 73 ? 18.949 0.345 -10.573 1.00 85.62 73 LYS A C 1
ATOM 602 O O . LYS A 1 73 ? 18.002 0.569 -9.821 1.00 85.62 73 LYS A O 1
ATOM 607 N N . PRO A 1 74 ? 18.973 -0.701 -11.415 1.00 78.81 74 PRO A N 1
ATOM 608 C CA . PRO A 1 74 ? 17.918 -1.710 -11.428 1.00 78.81 74 PRO A CA 1
ATOM 609 C C . PRO A 1 74 ? 17.676 -2.288 -10.029 1.00 78.81 74 PRO A C 1
ATOM 611 O O . PRO A 1 74 ? 18.630 -2.590 -9.312 1.00 78.81 74 PRO A O 1
ATOM 614 N N . ASN A 1 75 ? 16.405 -2.423 -9.647 1.00 77.19 75 ASN A N 1
ATOM 615 C CA . ASN A 1 75 ? 16.014 -3.159 -8.451 1.00 77.19 75 ASN A CA 1
ATOM 616 C C . ASN A 1 75 ? 15.833 -4.632 -8.842 1.00 77.19 75 ASN A C 1
ATOM 618 O O . ASN A 1 75 ? 14.859 -4.978 -9.504 1.00 77.19 75 ASN A O 1
ATOM 622 N N . TYR A 1 76 ? 16.781 -5.486 -8.459 1.00 73.00 76 TYR A N 1
ATOM 623 C CA . TYR A 1 76 ? 16.757 -6.910 -8.805 1.00 73.00 76 TYR A CA 1
ATOM 624 C C . TYR A 1 76 ? 15.729 -7.723 -8.000 1.00 73.00 76 TYR A C 1
ATOM 626 O O . TYR A 1 76 ? 15.430 -8.846 -8.384 1.00 73.00 76 TYR A O 1
ATOM 634 N N . LEU A 1 77 ? 15.154 -7.153 -6.933 1.00 83.00 77 LEU A N 1
ATOM 635 C CA . LEU A 1 77 ? 14.114 -7.789 -6.113 1.00 83.00 77 LEU A CA 1
ATOM 636 C C . LEU A 1 77 ? 12.692 -7.489 -6.613 1.00 83.00 77 LEU A C 1
ATOM 638 O O . LEU A 1 77 ? 11.724 -8.003 -6.056 1.00 83.00 77 LEU A O 1
ATOM 642 N N . ILE A 1 78 ? 12.544 -6.673 -7.665 1.00 87.62 78 ILE A N 1
ATOM 643 C CA . ILE A 1 78 ? 11.232 -6.230 -8.153 1.00 87.62 78 ILE A CA 1
ATOM 644 C C . ILE A 1 78 ? 10.329 -7.383 -8.577 1.00 87.62 78 ILE A C 1
ATOM 646 O O . ILE A 1 78 ? 9.126 -7.340 -8.335 1.00 87.62 78 ILE A O 1
ATOM 650 N N . GLU A 1 79 ? 10.890 -8.437 -9.169 1.00 88.75 79 GLU A N 1
ATOM 651 C CA . GLU A 1 79 ? 10.099 -9.603 -9.553 1.00 88.75 79 GLU A CA 1
ATOM 652 C C . GLU A 1 79 ? 9.533 -10.317 -8.320 1.00 88.75 79 GLU A C 1
ATOM 654 O O . GLU A 1 79 ? 8.357 -10.674 -8.315 1.00 88.75 79 GLU A O 1
ATOM 659 N N . ASP A 1 80 ? 10.317 -10.463 -7.252 1.00 88.31 80 ASP A N 1
ATOM 660 C CA . ASP A 1 80 ? 9.855 -11.074 -6.002 1.00 88.31 80 ASP A CA 1
ATOM 661 C C . ASP A 1 80 ? 8.799 -10.210 -5.313 1.00 88.31 80 ASP A C 1
ATOM 663 O O . ASP A 1 80 ? 7.770 -10.723 -4.873 1.00 88.31 80 ASP A O 1
ATOM 667 N N . GLN A 1 81 ? 8.987 -8.889 -5.310 1.00 89.88 81 GLN A N 1
ATOM 668 C CA . GLN A 1 81 ? 8.002 -7.931 -4.804 1.00 89.88 81 GLN A CA 1
ATOM 669 C C . GLN A 1 81 ? 6.681 -8.018 -5.593 1.00 89.88 81 GLN A C 1
ATOM 671 O O . GLN A 1 81 ? 5.608 -8.069 -4.996 1.00 89.88 81 GLN A O 1
ATOM 676 N N . ILE A 1 82 ? 6.733 -8.122 -6.928 1.00 90.69 82 ILE A N 1
ATOM 677 C CA . ILE A 1 82 ? 5.540 -8.310 -7.774 1.00 90.69 82 ILE A CA 1
ATOM 678 C C . ILE A 1 82 ? 4.854 -9.653 -7.477 1.00 90.69 82 ILE A C 1
ATOM 680 O O . ILE A 1 82 ? 3.625 -9.702 -7.422 1.00 90.69 82 ILE A O 1
ATOM 684 N N . ARG A 1 83 ? 5.605 -10.742 -7.247 1.00 87.88 83 ARG A N 1
ATOM 685 C CA . ARG A 1 83 ? 5.031 -12.050 -6.855 1.00 87.88 83 ARG A CA 1
ATOM 686 C C . ARG A 1 83 ? 4.326 -11.984 -5.502 1.00 87.88 83 ARG A C 1
ATOM 688 O O . ARG A 1 83 ? 3.239 -12.547 -5.355 1.00 87.88 83 ARG A O 1
ATOM 695 N N . GLN A 1 84 ? 4.941 -11.323 -4.521 1.00 88.44 84 GLN A N 1
ATOM 696 C CA . GLN A 1 84 ? 4.353 -11.137 -3.193 1.00 88.44 84 GLN A CA 1
ATOM 697 C C . GLN A 1 84 ? 3.053 -10.342 -3.297 1.00 88.44 84 GLN A C 1
ATOM 699 O O . GLN A 1 84 ? 2.022 -10.783 -2.796 1.00 88.44 84 GLN A O 1
ATOM 704 N N . LEU A 1 85 ? 3.072 -9.234 -4.040 1.00 89.31 85 LEU A N 1
ATOM 705 C CA . LEU A 1 85 ? 1.888 -8.424 -4.298 1.00 89.31 85 LEU A CA 1
ATOM 706 C C . LEU A 1 85 ? 0.775 -9.211 -4.991 1.00 89.31 85 LEU A C 1
ATOM 708 O O . LEU A 1 85 ? -0.347 -9.222 -4.500 1.00 89.31 85 LEU A O 1
ATOM 712 N N . ASP A 1 86 ? 1.069 -9.926 -6.081 1.00 87.88 86 ASP A N 1
ATOM 713 C CA . ASP A 1 86 ? 0.091 -10.785 -6.768 1.00 87.88 86 ASP A CA 1
ATOM 714 C C . ASP A 1 86 ? -0.573 -11.808 -5.835 1.00 87.88 86 ASP A C 1
ATOM 716 O O . ASP A 1 86 ? -1.744 -12.150 -6.003 1.00 87.88 86 ASP A O 1
ATOM 720 N N . SER A 1 87 ? 0.186 -12.325 -4.872 1.00 87.75 87 SER A N 1
ATOM 721 C CA . SER A 1 87 ? -0.333 -13.269 -3.886 1.00 87.75 87 SER A CA 1
ATOM 722 C C . SER A 1 87 ? -1.235 -12.555 -2.880 1.00 87.75 87 SER A C 1
ATOM 724 O O . SER A 1 87 ? -2.353 -13.002 -2.637 1.00 87.75 87 SER A O 1
ATOM 726 N N . LEU A 1 88 ? -0.789 -11.411 -2.354 1.00 88.06 88 LEU A N 1
ATOM 727 C CA . LEU A 1 88 ? -1.518 -10.623 -1.359 1.00 88.06 88 LEU A CA 1
ATOM 728 C C . LEU A 1 88 ? -2.805 -9.994 -1.909 1.00 88.06 88 LEU A C 1
ATOM 730 O O . LEU A 1 88 ? -3.795 -9.951 -1.191 1.00 88.06 88 LEU A O 1
ATOM 734 N N . PHE A 1 89 ? -2.846 -9.576 -3.177 1.00 86.62 89 PHE A N 1
ATOM 735 C CA . PHE A 1 89 ? -4.060 -9.018 -3.796 1.00 86.62 89 PHE A CA 1
ATOM 736 C C . PHE A 1 89 ? -5.214 -10.027 -3.924 1.00 86.62 89 PHE A C 1
ATOM 738 O O . PHE A 1 89 ? -6.349 -9.629 -4.166 1.00 86.62 89 PHE A O 1
ATOM 745 N N . LYS A 1 90 ? -4.948 -11.330 -3.775 1.00 86.44 90 LYS A N 1
ATOM 746 C CA . LYS A 1 90 ? -5.976 -12.388 -3.807 1.00 86.44 90 LYS A CA 1
ATOM 747 C C . LYS A 1 90 ? -6.493 -12.755 -2.422 1.00 86.44 90 LYS A C 1
ATOM 749 O O . LYS A 1 90 ? -7.441 -13.530 -2.304 1.00 86.44 90 LYS A O 1
ATOM 754 N N . VAL A 1 91 ? -5.843 -12.250 -1.380 1.00 86.94 91 VAL A N 1
ATOM 755 C CA . VAL A 1 91 ? -6.234 -12.489 0.004 1.00 86.94 91 VAL A CA 1
ATOM 756 C C . VAL A 1 91 ? -7.446 -11.618 0.321 1.00 86.94 91 VAL A C 1
ATOM 758 O O . VAL A 1 91 ? -7.511 -10.476 -0.112 1.00 86.94 91 VAL A O 1
ATOM 761 N N . LYS A 1 92 ? -8.410 -12.162 1.072 1.00 87.75 92 LYS A N 1
ATOM 762 C CA . LYS A 1 92 ? -9.593 -11.424 1.552 1.00 87.75 92 LYS A CA 1
ATOM 763 C C . LYS A 1 92 ? -9.490 -10.976 3.008 1.00 87.75 92 LYS A C 1
ATOM 765 O O . LYS A 1 92 ? -10.302 -10.183 3.453 1.00 87.75 92 LYS A O 1
ATOM 770 N N . SER A 1 93 ? -8.517 -11.497 3.747 1.00 88.81 93 SER A N 1
ATOM 771 C CA . SER A 1 93 ? -8.356 -11.244 5.172 1.00 88.81 93 SER A CA 1
ATOM 772 C C . SER A 1 93 ? -6.877 -11.157 5.535 1.00 88.81 93 SER A C 1
ATOM 774 O O . SER A 1 93 ? -6.105 -12.074 5.253 1.00 88.81 93 SER A O 1
ATOM 776 N N . PHE A 1 94 ? -6.474 -10.041 6.138 1.00 85.19 94 PHE A N 1
ATOM 777 C CA . PHE A 1 94 ? -5.106 -9.792 6.579 1.00 85.19 94 PHE A CA 1
ATOM 778 C C . PHE A 1 94 ? -5.017 -9.965 8.088 1.00 85.19 94 PHE A C 1
ATOM 780 O O . PHE A 1 94 ? -5.487 -9.112 8.840 1.00 85.19 94 PHE A O 1
ATOM 787 N N . THR A 1 95 ? -4.370 -11.040 8.529 1.00 84.88 95 THR A N 1
ATOM 788 C CA . THR A 1 95 ? -4.042 -11.244 9.942 1.00 84.88 95 THR A CA 1
ATOM 789 C C . THR A 1 95 ? -2.586 -10.882 10.187 1.00 84.88 95 THR A C 1
ATOM 791 O O . THR A 1 95 ? -1.688 -11.461 9.577 1.00 84.88 95 THR A O 1
ATOM 794 N N . PHE A 1 96 ? -2.332 -9.936 11.087 1.00 80.44 96 PHE A N 1
ATOM 795 C CA . PHE A 1 96 ? -0.974 -9.530 11.437 1.00 80.44 96 PHE A CA 1
ATOM 796 C C . PHE A 1 96 ? -0.845 -9.167 12.911 1.00 80.44 96 PHE A C 1
ATOM 798 O O . PHE A 1 96 ? -1.803 -8.757 13.569 1.00 80.44 96 PHE A O 1
ATOM 805 N N . LYS A 1 97 ? 0.374 -9.332 13.431 1.00 81.38 97 LYS A N 1
ATOM 806 C CA . LYS A 1 97 ? 0.727 -8.918 14.785 1.00 81.38 97 LYS A CA 1
ATOM 807 C C . LYS A 1 97 ? 0.962 -7.408 14.824 1.00 81.38 97 LYS A C 1
ATOM 809 O O . LYS A 1 97 ? 1.631 -6.850 13.956 1.00 81.38 97 LYS A O 1
A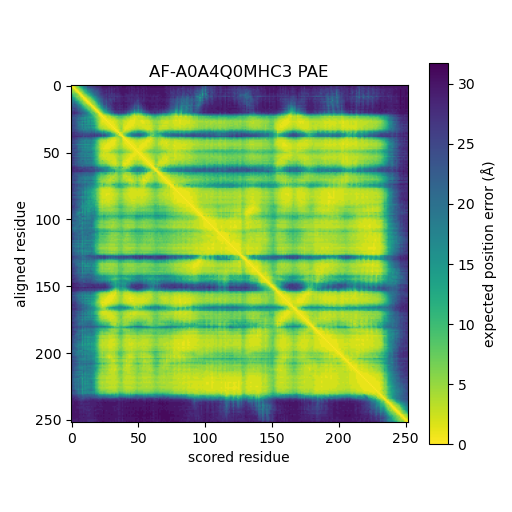TOM 814 N N . ILE A 1 98 ? 0.429 -6.759 15.845 1.00 78.31 98 ILE A N 1
ATOM 815 C CA . ILE A 1 98 ? 0.573 -5.342 16.135 1.00 78.31 98 ILE A CA 1
ATOM 816 C C . ILE A 1 98 ? 1.442 -5.166 17.382 1.00 78.31 98 ILE A C 1
ATOM 818 O O . ILE A 1 98 ? 1.436 -5.976 18.298 1.00 78.31 98 ILE A O 1
ATOM 822 N N . ASN A 1 99 ? 2.240 -4.101 17.396 1.00 78.38 99 ASN A N 1
ATOM 823 C CA . ASN A 1 99 ? 3.027 -3.692 18.555 1.00 78.38 99 ASN A CA 1
ATOM 824 C C . ASN A 1 99 ? 2.144 -2.882 19.524 1.00 78.38 99 ASN A C 1
ATOM 826 O O . ASN A 1 99 ? 1.382 -2.032 19.066 1.00 78.38 99 ASN A O 1
ATOM 830 N N . SER A 1 100 ? 2.305 -3.065 20.838 1.00 80.88 100 SER A N 1
ATOM 831 C CA . SER A 1 100 ? 1.649 -2.253 21.875 1.00 80.88 100 SER A CA 1
ATOM 832 C C . SER A 1 100 ? 1.799 -0.743 21.646 1.00 80.88 100 SER A C 1
ATOM 834 O O . SER A 1 100 ? 0.835 -0.004 21.806 1.00 80.88 100 SER A O 1
ATOM 836 N N . ASN A 1 101 ? 2.950 -0.286 21.140 1.00 85.25 101 ASN A N 1
ATOM 837 C CA . ASN A 1 101 ? 3.177 1.130 20.823 1.00 85.25 101 ASN A CA 1
ATOM 838 C C . ASN A 1 101 ? 2.200 1.679 19.766 1.00 85.25 101 ASN A C 1
ATOM 840 O O . ASN A 1 101 ? 1.895 2.869 19.764 1.00 85.25 101 ASN A O 1
ATOM 844 N N . LEU A 1 102 ? 1.725 0.836 18.840 1.00 85.81 102 LEU A N 1
ATOM 845 C CA . LEU A 1 102 ? 0.716 1.245 17.859 1.00 85.81 102 LEU A CA 1
ATOM 846 C C . LEU A 1 102 ? -0.637 1.456 18.540 1.00 85.81 102 LEU A C 1
ATOM 848 O O . LEU A 1 102 ? -1.329 2.414 18.215 1.00 85.81 102 LEU A O 1
ATOM 852 N N . ILE A 1 103 ? -0.991 0.588 19.490 1.00 87.56 103 ILE A N 1
ATOM 853 C CA . ILE A 1 103 ? -2.222 0.701 20.282 1.00 87.56 103 ILE A CA 1
ATOM 854 C C . ILE A 1 103 ? -2.187 1.995 21.101 1.00 87.56 103 ILE A C 1
ATOM 856 O O . ILE A 1 103 ? -3.145 2.765 21.069 1.00 87.56 103 ILE A O 1
ATOM 860 N N . ASP A 1 104 ? -1.059 2.292 21.749 1.00 88.25 104 ASP A N 1
ATOM 861 C CA . ASP A 1 104 ? -0.874 3.545 22.488 1.00 88.25 104 ASP A CA 1
ATOM 862 C C . ASP A 1 104 ? -0.995 4.771 21.569 1.00 88.25 104 ASP A C 1
ATOM 864 O O . ASP A 1 104 ? -1.675 5.738 21.910 1.00 88.25 104 ASP A O 1
ATOM 868 N N . SER A 1 105 ? -0.408 4.715 20.368 1.00 89.19 105 SER A N 1
ATOM 869 C CA . SER A 1 105 ? -0.538 5.777 19.359 1.00 89.19 105 SER A CA 1
ATOM 870 C C . SER A 1 105 ? -1.989 5.979 18.910 1.00 89.19 105 SER A C 1
ATOM 872 O O . SER A 1 105 ? -2.433 7.116 18.760 1.00 89.19 105 SER A O 1
ATOM 874 N N . LEU A 1 106 ? -2.753 4.895 18.732 1.00 90.12 106 LEU A N 1
ATOM 875 C CA . LEU A 1 106 ? -4.180 4.965 18.400 1.00 90.12 106 LEU A CA 1
ATOM 876 C C . LEU A 1 106 ? -4.974 5.647 19.520 1.00 90.12 106 LEU A C 1
ATOM 878 O O . LEU A 1 106 ? -5.787 6.525 19.239 1.00 90.12 106 LEU A O 1
ATOM 882 N N . LYS A 1 107 ? -4.693 5.312 20.786 1.00 90.31 107 LYS A N 1
ATOM 883 C CA . LYS A 1 107 ? -5.319 5.955 21.954 1.00 90.31 107 LYS A CA 1
ATOM 884 C C . LYS A 1 107 ? -4.939 7.427 22.095 1.00 90.31 107 LYS A C 1
ATOM 886 O O . LYS A 1 107 ? -5.741 8.222 22.571 1.00 90.31 107 LYS A O 1
ATOM 891 N N . GLN A 1 108 ? -3.753 7.831 21.656 1.00 90.81 108 GLN A N 1
ATOM 892 C CA . GLN A 1 108 ? -3.328 9.235 21.696 1.00 90.81 108 GLN A CA 1
ATOM 893 C C . GLN A 1 108 ? -3.904 10.081 20.547 1.00 90.81 108 GLN A C 1
ATOM 895 O O . GLN A 1 108 ? -3.877 11.308 20.620 1.00 90.81 108 GLN A O 1
ATOM 900 N N . SER A 1 109 ? -4.444 9.455 19.497 1.00 86.94 109 SER A N 1
ATOM 901 C CA . SER A 1 109 ? -4.959 10.151 18.316 1.00 86.94 109 SER A CA 1
ATOM 902 C C . SER A 1 109 ? -6.332 10.788 18.570 1.00 86.94 109 SER A C 1
ATOM 904 O O . SER A 1 109 ? -7.365 10.176 18.326 1.00 86.94 109 SER A O 1
ATOM 906 N N . THR A 1 110 ? -6.371 12.022 19.076 1.00 84.94 110 THR A N 1
ATOM 907 C CA . THR A 1 110 ? -7.635 12.710 19.412 1.00 84.94 110 THR A CA 1
ATOM 908 C C . THR A 1 110 ? -8.494 12.989 18.179 1.00 84.94 110 THR A C 1
ATOM 910 O O . THR A 1 110 ? -9.614 12.500 18.094 1.00 84.94 110 THR A O 1
ATOM 913 N N . PHE A 1 111 ? -7.939 13.675 17.176 1.00 83.50 111 PHE A N 1
ATOM 914 C CA . PHE A 1 111 ? -8.675 14.090 15.975 1.00 83.50 111 PHE A CA 1
ATOM 915 C C . PHE A 1 111 ? -9.381 12.927 15.261 1.00 83.50 111 PHE A C 1
ATOM 917 O O . PHE A 1 111 ? -10.565 13.014 14.934 1.00 83.50 111 PHE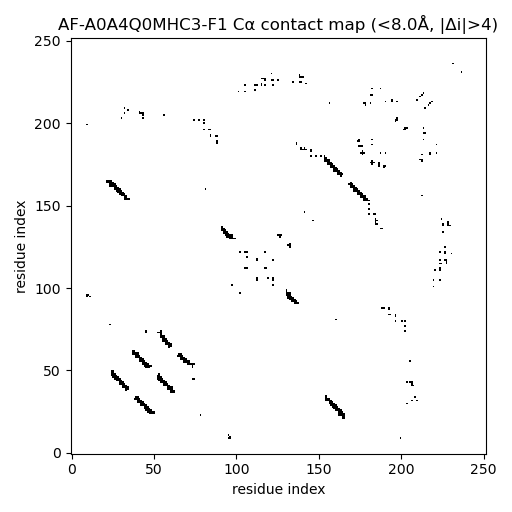 A O 1
ATOM 924 N N . TRP A 1 112 ? -8.672 11.819 15.027 1.00 82.12 112 TRP A N 1
ATOM 925 C CA . TRP A 1 112 ? -9.238 10.685 14.298 1.00 82.12 112 TRP A CA 1
ATOM 926 C C . TRP A 1 112 ? -10.205 9.860 15.150 1.00 82.12 112 TRP A C 1
ATOM 928 O O . TRP A 1 112 ? -11.192 9.359 14.615 1.00 82.12 112 TRP A O 1
ATOM 938 N N . LYS A 1 113 ? -9.973 9.739 16.465 1.00 88.81 113 LYS A N 1
ATOM 939 C CA . LYS A 1 113 ? -10.944 9.105 17.368 1.00 88.81 113 LYS A CA 1
ATOM 940 C C . LYS A 1 113 ? -12.255 9.882 17.413 1.00 88.81 113 LYS A C 1
ATOM 942 O O . LYS A 1 113 ? -13.307 9.260 17.302 1.00 88.81 113 LYS A O 1
ATOM 947 N N . ASP A 1 114 ? -12.186 11.209 17.497 1.00 85.69 114 ASP A N 1
ATOM 948 C CA . ASP A 1 114 ? -13.367 12.076 17.485 1.00 85.69 114 ASP A CA 1
ATOM 949 C C . ASP A 1 114 ? -14.110 11.956 16.146 1.00 85.69 114 ASP A C 1
ATOM 951 O O . ASP A 1 114 ? -15.318 11.736 16.125 1.00 85.69 114 ASP A O 1
ATOM 955 N N . THR A 1 115 ? -13.370 11.988 15.030 1.00 83.50 115 THR A N 1
ATOM 956 C CA . THR A 1 115 ? -13.920 11.840 13.668 1.00 83.50 115 THR A CA 1
ATOM 957 C C . THR A 1 115 ? -14.704 10.539 13.488 1.00 83.50 115 THR A C 1
ATOM 959 O O . THR A 1 115 ? -15.749 10.530 12.845 1.00 83.50 115 THR A O 1
ATOM 962 N N . TYR A 1 116 ? -14.213 9.430 14.045 1.00 85.62 116 TYR A N 1
ATOM 963 C CA . TYR A 1 116 ? -14.829 8.110 13.884 1.00 85.62 116 TYR A CA 1
ATOM 964 C C . TYR A 1 116 ? -15.670 7.659 15.088 1.00 85.62 116 TYR A C 1
ATOM 966 O O . TYR A 1 116 ? -16.124 6.510 15.113 1.00 85.62 116 TYR A O 1
ATOM 974 N N . ASN A 1 117 ? -15.877 8.542 16.072 1.00 88.75 117 ASN A N 1
ATOM 975 C CA . ASN A 1 117 ? -16.583 8.278 17.327 1.00 88.75 117 ASN A CA 1
ATOM 976 C C . ASN A 1 117 ? -16.069 7.018 18.059 1.00 88.75 117 ASN A C 1
ATOM 978 O O . ASN A 1 117 ? -16.831 6.103 18.394 1.00 88.75 117 ASN A O 1
ATOM 982 N N . ILE A 1 118 ? -14.753 6.945 18.271 1.00 91.06 118 ILE A N 1
ATOM 983 C CA . ILE A 1 118 ? -14.047 5.803 18.872 1.00 91.06 118 ILE A CA 1
ATOM 984 C C . ILE A 1 118 ? -13.552 6.166 20.269 1.00 91.06 118 ILE A C 1
ATOM 986 O O . ILE A 1 118 ? -12.872 7.171 20.463 1.00 91.06 118 ILE A O 1
ATOM 990 N N . THR A 1 119 ? -13.828 5.298 21.237 1.00 92.62 119 THR A N 1
ATOM 991 C CA . THR A 1 119 ? -13.292 5.400 22.600 1.00 92.62 119 THR A CA 1
ATOM 992 C C . THR A 1 119 ? -12.051 4.526 22.785 1.00 92.62 119 THR A C 1
ATOM 994 O O . THR A 1 119 ? -11.811 3.584 22.028 1.00 92.62 119 THR A O 1
ATOM 997 N N . ASP A 1 120 ? -11.277 4.768 23.844 1.00 92.69 120 ASP A N 1
ATOM 998 C CA . ASP A 1 120 ? -10.142 3.898 24.189 1.00 92.69 120 ASP A CA 1
ATOM 999 C C . ASP A 1 120 ? -10.596 2.459 24.498 1.00 92.69 120 ASP A C 1
ATOM 1001 O O . ASP A 1 120 ? -9.885 1.504 24.188 1.00 92.69 120 ASP A O 1
ATOM 1005 N N . GLN A 1 121 ? -11.815 2.290 25.022 1.00 91.12 121 GLN A N 1
ATOM 1006 C CA . GLN A 1 121 ? -12.423 0.978 25.243 1.00 91.12 121 GLN A CA 1
ATOM 1007 C C . GLN A 1 121 ? -12.739 0.254 23.926 1.00 91.12 121 GLN A C 1
ATOM 1009 O O . GLN A 1 121 ? -12.588 -0.968 23.853 1.00 91.12 121 GLN A O 1
ATOM 1014 N N . ASP A 1 122 ? -13.161 0.977 22.884 1.00 91.12 122 ASP A N 1
ATOM 1015 C CA . ASP A 1 122 ? -13.382 0.405 21.551 1.00 91.12 122 ASP A CA 1
ATOM 1016 C C . ASP A 1 122 ? -12.060 -0.117 20.963 1.00 91.12 122 ASP A C 1
ATOM 1018 O O . ASP A 1 122 ? -12.018 -1.220 20.413 1.00 91.12 122 ASP A O 1
ATOM 1022 N N . ILE A 1 123 ? -10.970 0.639 21.149 1.00 91.12 123 ILE A N 1
ATOM 1023 C CA . ILE A 1 123 ? -9.605 0.256 20.756 1.00 91.12 123 ILE A CA 1
ATOM 1024 C C . ILE A 1 123 ? -9.179 -1.020 21.496 1.00 91.12 123 ILE A C 1
ATOM 1026 O O . ILE A 1 123 ? -8.801 -2.006 20.861 1.00 91.12 123 ILE A O 1
ATOM 1030 N N . ASP A 1 124 ? -9.301 -1.039 22.823 1.00 88.75 124 ASP A N 1
ATOM 1031 C CA . ASP A 1 124 ? -8.944 -2.202 23.646 1.00 88.75 124 ASP A CA 1
ATOM 1032 C C . ASP A 1 124 ? -9.792 -3.437 23.326 1.00 88.75 124 ASP A C 1
ATOM 1034 O O . ASP A 1 124 ? -9.300 -4.560 23.340 1.00 88.75 124 ASP A O 1
ATOM 1038 N N . SER A 1 125 ? -11.068 -3.246 22.994 1.00 87.44 125 SER A N 1
ATOM 1039 C CA . SER A 1 125 ? -11.970 -4.343 22.625 1.00 87.44 125 SER A CA 1
ATOM 1040 C C . SER A 1 125 ? -11.696 -4.895 21.227 1.00 87.44 125 SER A C 1
ATOM 1042 O O . SER A 1 125 ? -12.103 -6.017 20.905 1.00 87.44 125 SER A O 1
ATOM 1044 N N . PHE A 1 126 ? -11.078 -4.095 20.360 1.00 87.50 126 PHE A N 1
ATOM 1045 C CA . PHE A 1 126 ? -10.720 -4.494 19.008 1.00 87.50 126 PHE A CA 1
ATOM 1046 C C . PHE A 1 126 ? -9.434 -5.322 18.989 1.00 87.50 126 PHE A C 1
ATOM 1048 O O . PHE A 1 126 ? -9.374 -6.335 18.286 1.00 87.50 126 PHE A O 1
ATOM 1055 N N . PHE A 1 127 ? -8.440 -4.938 19.792 1.00 85.62 127 PHE A N 1
ATOM 1056 C CA . PHE A 1 127 ? -7.193 -5.681 19.943 1.00 85.62 127 PHE A CA 1
ATOM 1057 C C . PHE A 1 127 ? -7.339 -6.770 21.010 1.00 85.62 127 PHE A C 1
ATOM 1059 O O . PHE A 1 127 ? -7.412 -6.510 22.205 1.00 85.62 127 PHE A O 1
ATOM 1066 N N . THR A 1 128 ? -7.385 -8.032 20.583 1.00 70.62 128 THR A N 1
ATOM 1067 C CA . THR A 1 128 ? -7.421 -9.160 21.529 1.00 70.62 128 THR A CA 1
ATOM 1068 C C . THR A 1 128 ? -6.090 -9.292 22.286 1.00 70.62 128 THR A C 1
ATOM 1070 O O . THR A 1 128 ? -5.052 -8.841 21.804 1.00 70.62 128 THR A O 1
ATOM 1073 N N . ARG A 1 129 ? -6.087 -9.990 23.437 1.00 55.97 129 ARG A N 1
ATOM 1074 C CA . ARG A 1 129 ? -4.894 -10.272 24.281 1.00 55.97 129 ARG A CA 1
ATOM 1075 C C . ARG A 1 129 ? -3.700 -10.929 23.555 1.00 55.97 129 ARG A C 1
ATOM 1077 O O . ARG A 1 129 ? -2.672 -11.150 24.182 1.00 55.97 129 ARG A O 1
ATOM 1084 N N . GLN A 1 130 ? -3.836 -11.292 22.280 1.00 61.16 130 GLN A N 1
ATOM 1085 C CA . GLN A 1 130 ? -2.797 -11.947 21.482 1.00 61.16 130 GLN A CA 1
ATOM 1086 C C . GLN A 1 130 ? -2.029 -10.987 20.558 1.00 61.16 130 GLN A C 1
ATOM 1088 O O . GLN A 1 130 ? -1.302 -11.460 19.686 1.00 61.16 130 GLN A O 1
ATOM 1093 N N . ASP A 1 131 ? -2.183 -9.667 20.713 1.00 69.75 131 ASP A N 1
ATOM 1094 C CA . ASP A 1 131 ? -1.515 -8.641 19.894 1.00 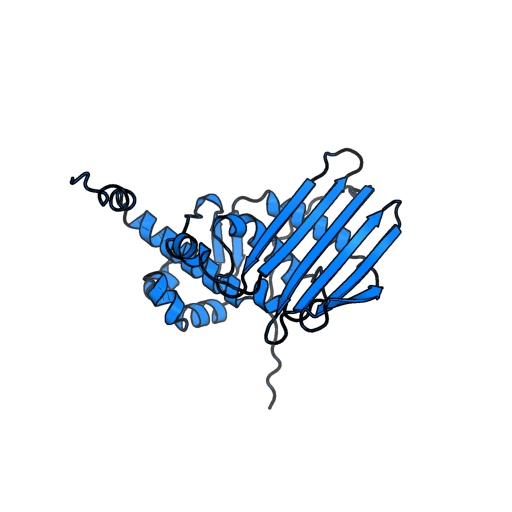69.75 131 ASP A CA 1
ATOM 1095 C C . ASP A 1 131 ? -1.724 -8.831 18.383 1.00 69.75 131 ASP A C 1
ATOM 1097 O O . ASP A 1 131 ? -0.927 -8.368 17.576 1.00 69.75 131 ASP A O 1
ATOM 1101 N N . THR A 1 132 ? -2.763 -9.548 17.959 1.00 76.69 132 THR A N 1
ATOM 1102 C CA . THR A 1 132 ? -3.058 -9.785 16.544 1.00 76.69 132 THR A CA 1
ATOM 1103 C C . THR A 1 132 ? -4.349 -9.090 16.162 1.00 76.69 132 THR A C 1
ATOM 1105 O O . THR A 1 132 ? -5.318 -9.057 16.924 1.00 76.69 132 THR A O 1
ATOM 1108 N N . VAL A 1 133 ? -4.354 -8.529 14.958 1.00 82.19 133 VAL A N 1
ATOM 1109 C CA . VAL A 1 133 ? -5.547 -8.003 14.306 1.00 82.19 133 VAL A CA 1
ATOM 1110 C C . VAL A 1 133 ? -5.817 -8.816 13.057 1.00 82.19 133 VAL A C 1
ATOM 1112 O O . VAL A 1 133 ? -4.888 -9.260 12.386 1.00 82.19 133 VAL A O 1
ATOM 1115 N N . THR A 1 134 ? -7.095 -8.994 12.750 1.00 85.81 134 THR A N 1
ATOM 1116 C CA . THR A 1 134 ? -7.543 -9.504 11.458 1.00 85.81 134 THR A CA 1
ATOM 1117 C C . THR A 1 134 ? -8.408 -8.441 10.803 1.00 85.81 134 THR A C 1
ATOM 1119 O O . THR A 1 134 ? -9.376 -7.987 11.413 1.00 85.81 134 THR A O 1
ATOM 1122 N N . LEU A 1 135 ? -8.028 -8.027 9.596 1.00 87.38 135 LEU A N 1
ATOM 1123 C CA . LEU A 1 135 ? -8.769 -7.083 8.765 1.00 87.38 135 LEU A CA 1
ATOM 1124 C C . LEU A 1 135 ? -9.368 -7.840 7.583 1.00 87.38 135 LEU A C 1
ATOM 1126 O O . LEU A 1 135 ? -8.622 -8.276 6.705 1.00 87.38 135 LEU A O 1
ATOM 1130 N N . ASP A 1 136 ? -10.688 -8.001 7.559 1.00 88.19 136 ASP A N 1
ATOM 1131 C CA . ASP A 1 136 ? -11.392 -8.582 6.416 1.00 88.19 136 ASP A CA 1
ATOM 1132 C C . ASP A 1 136 ? -11.763 -7.475 5.424 1.00 88.19 136 ASP A C 1
ATOM 1134 O O . ASP A 1 136 ? -12.389 -6.483 5.780 1.00 88.19 136 ASP A O 1
ATOM 1138 N N . ILE A 1 137 ? -11.372 -7.619 4.161 1.00 86.00 137 ILE A N 1
ATOM 1139 C CA . ILE A 1 137 ? -11.653 -6.617 3.124 1.00 86.00 137 ILE A CA 1
ATOM 1140 C C . ILE A 1 137 ? -13.169 -6.477 2.899 1.00 86.00 137 ILE A C 1
ATOM 1142 O O . ILE A 1 137 ? -13.635 -5.410 2.508 1.00 86.00 137 ILE A O 1
ATOM 1146 N N . ASN A 1 138 ? -13.953 -7.523 3.179 1.00 86.38 138 ASN A N 1
ATOM 1147 C CA . ASN A 1 138 ? -15.412 -7.470 3.078 1.00 86.38 138 ASN A CA 1
ATOM 1148 C C . ASN A 1 138 ? -16.053 -6.618 4.191 1.00 86.38 138 ASN A C 1
ATOM 1150 O O . ASN A 1 138 ? -17.204 -6.220 4.046 1.00 86.38 138 ASN A O 1
ATOM 1154 N N . ASP A 1 139 ? -15.318 -6.307 5.265 1.00 86.38 139 ASP A N 1
ATOM 1155 C CA . ASP A 1 139 ? -15.771 -5.401 6.327 1.00 86.38 139 ASP A CA 1
ATOM 1156 C C . ASP A 1 139 ? -15.557 -3.920 5.969 1.00 86.38 139 ASP A C 1
ATOM 1158 O O . ASP A 1 139 ? -15.844 -3.050 6.789 1.00 86.38 139 ASP A O 1
ATOM 1162 N N . ILE A 1 140 ? -15.023 -3.606 4.783 1.00 87.19 140 ILE A N 1
ATOM 1163 C CA . ILE A 1 140 ? -14.829 -2.223 4.342 1.00 87.19 140 ILE A CA 1
ATOM 1164 C C . ILE A 1 140 ? -16.182 -1.601 3.998 1.00 87.19 140 ILE A C 1
ATOM 1166 O O . ILE A 1 140 ? -16.866 -2.043 3.077 1.00 87.19 140 ILE A O 1
ATOM 1170 N N . HIS A 1 141 ? -16.508 -0.502 4.676 1.00 85.94 141 HIS A N 1
ATOM 1171 C CA . HIS A 1 141 ? -17.672 0.331 4.365 1.00 85.94 141 HIS A CA 1
ATOM 1172 C C . HIS A 1 141 ? -17.212 1.712 3.926 1.00 85.94 141 HIS A C 1
ATOM 1174 O O . HIS A 1 141 ? -16.264 2.255 4.491 1.00 85.94 141 HIS A O 1
ATOM 1180 N N . ILE A 1 142 ? -17.905 2.306 2.954 1.00 81.38 142 ILE A N 1
ATOM 1181 C CA . ILE A 1 142 ? -17.648 3.696 2.560 1.00 81.38 142 ILE A CA 1
ATOM 1182 C C . ILE A 1 142 ? -17.852 4.578 3.794 1.00 81.38 142 ILE A C 1
ATOM 1184 O O . ILE A 1 142 ? -18.930 4.577 4.387 1.00 81.38 142 ILE A O 1
ATOM 1188 N N . SER A 1 143 ? -16.809 5.295 4.213 1.00 70.38 143 SER A N 1
ATOM 1189 C CA . SER A 1 143 ? -16.924 6.217 5.340 1.00 70.38 143 SER A CA 1
ATOM 1190 C C . SER A 1 143 ? -17.621 7.502 4.892 1.00 70.38 143 SER A C 1
ATOM 1192 O O . SER A 1 143 ? -17.453 7.950 3.759 1.00 70.38 143 SER A O 1
ATOM 1194 N N . GLU A 1 144 ? -18.364 8.150 5.789 1.00 66.06 144 GLU A N 1
ATOM 1195 C CA . GLU A 1 144 ? -18.914 9.489 5.517 1.00 66.06 144 GLU A CA 1
ATOM 1196 C C . GLU A 1 144 ? -17.798 10.500 5.193 1.00 66.06 144 GLU A C 1
ATOM 1198 O O . GLU A 1 144 ? -17.964 11.379 4.351 1.00 66.06 144 GLU A O 1
ATOM 1203 N N . VAL A 1 145 ? -16.611 10.310 5.781 1.00 65.94 145 VAL A N 1
ATOM 1204 C CA . VAL A 1 145 ? -15.400 11.080 5.465 1.00 65.94 145 VAL A CA 1
ATOM 1205 C C . VAL A 1 145 ? -14.964 10.880 4.011 1.00 65.94 145 VAL A C 1
ATOM 1207 O O . VAL A 1 145 ? -14.547 11.843 3.376 1.00 65.94 145 VAL A O 1
ATOM 1210 N N . ASP A 1 146 ? -15.089 9.680 3.436 1.00 68.31 146 ASP A N 1
ATOM 1211 C CA . ASP A 1 146 ? -14.789 9.444 2.016 1.00 68.31 146 ASP A CA 1
ATOM 1212 C C . ASP A 1 146 ? -15.767 10.190 1.090 1.00 68.31 146 ASP A C 1
ATOM 1214 O O . ASP A 1 146 ? -15.385 10.604 -0.003 1.00 68.31 146 ASP A O 1
ATOM 1218 N N . LEU A 1 147 ? -17.015 10.396 1.528 1.00 62.62 147 LEU A N 1
ATOM 1219 C CA . LEU A 1 147 ? -18.027 11.150 0.776 1.00 62.62 147 LEU A CA 1
ATOM 1220 C C . LEU A 1 147 ? -17.770 12.664 0.820 1.00 62.62 147 LEU A C 1
ATOM 1222 O O . LEU A 1 147 ? -18.051 13.364 -0.151 1.00 62.62 147 LEU A O 1
ATOM 1226 N N . LEU A 1 148 ? -17.214 13.165 1.926 1.00 56.28 148 LEU A N 1
ATOM 1227 C CA . LEU A 1 148 ? -16.878 14.581 2.112 1.00 56.28 148 LEU A CA 1
ATOM 1228 C C . LEU A 1 148 ? -15.488 14.943 1.556 1.00 56.28 148 LEU A C 1
ATOM 1230 O O . LEU A 1 148 ? -15.278 16.062 1.090 1.00 56.28 148 LEU A O 1
ATOM 1234 N N . SER A 1 149 ? -14.544 14.001 1.570 1.00 53.44 149 SER A N 1
ATOM 1235 C CA . SER A 1 149 ? -13.158 14.201 1.113 1.00 53.44 149 SER A CA 1
ATOM 1236 C C . SER A 1 149 ? -12.990 14.240 -0.405 1.00 53.44 149 SER A C 1
ATOM 1238 O O . SER A 1 149 ? -11.981 14.746 -0.891 1.00 53.44 149 SER A O 1
ATOM 1240 N N . GLY A 1 150 ? -13.998 13.823 -1.181 1.00 49.12 150 GLY A N 1
ATOM 1241 C CA . GLY A 1 150 ? -14.012 13.974 -2.644 1.00 49.12 150 GLY A CA 1
ATOM 1242 C C . GLY A 1 150 ? -13.924 15.427 -3.149 1.00 49.12 150 GLY A C 1
ATOM 1243 O O . GLY A 1 150 ? -13.877 15.647 -4.357 1.00 49.12 150 GLY A O 1
ATOM 1244 N N . VAL A 1 151 ? -13.903 16.412 -2.242 1.00 47.16 151 VAL A N 1
ATOM 1245 C CA . VAL A 1 151 ? -13.939 17.857 -2.517 1.00 47.16 151 VAL A CA 1
ATOM 1246 C C . VAL A 1 151 ? -12.593 18.561 -2.236 1.00 47.16 151 VAL A C 1
ATOM 1248 O O . VAL A 1 151 ? -12.455 19.740 -2.560 1.00 47.16 151 VAL A O 1
ATOM 1251 N N . LEU A 1 152 ? -11.573 17.891 -1.676 1.00 47.91 152 LEU A N 1
ATOM 1252 C CA . LEU A 1 152 ? -10.334 18.566 -1.251 1.00 47.91 152 LEU A CA 1
ATOM 1253 C C . LEU A 1 152 ? -9.158 18.441 -2.241 1.00 47.91 152 LEU A C 1
ATOM 1255 O O . LEU A 1 152 ? -8.660 17.363 -2.563 1.00 47.91 152 LEU A O 1
ATOM 1259 N N . ASP A 1 153 ? -8.680 19.613 -2.665 1.00 53.59 153 ASP A N 1
ATOM 1260 C CA . ASP A 1 153 ? -7.467 19.877 -3.443 1.00 53.59 153 ASP A CA 1
ATOM 1261 C C . ASP A 1 153 ? -6.227 19.422 -2.653 1.00 53.59 153 ASP A C 1
ATOM 1263 O O . ASP A 1 153 ? -5.685 20.158 -1.827 1.00 53.59 153 ASP A O 1
ATOM 1267 N N . GLY A 1 154 ? -5.821 18.161 -2.808 1.00 60.44 154 GLY A N 1
ATOM 1268 C CA . GLY A 1 154 ? -4.702 17.623 -2.037 1.00 60.44 154 GLY A CA 1
ATOM 1269 C C . GLY A 1 154 ? -3.515 17.174 -2.867 1.00 60.44 154 GLY A C 1
ATOM 1270 O O . GLY A 1 154 ? -3.346 17.534 -4.029 1.00 60.44 154 GLY A O 1
ATOM 1271 N N . ILE A 1 155 ? -2.617 16.438 -2.218 1.00 79.25 155 ILE A N 1
ATOM 1272 C CA . ILE A 1 155 ? -1.345 16.016 -2.795 1.00 79.25 155 ILE A CA 1
ATOM 1273 C C . ILE A 1 155 ? -1.527 14.571 -3.280 1.00 79.25 155 ILE A C 1
ATOM 1275 O O . ILE A 1 155 ? -1.433 13.654 -2.463 1.00 79.25 155 ILE A O 1
ATOM 1279 N N . PRO A 1 156 ? -1.845 14.330 -4.568 1.00 84.50 156 PRO A N 1
ATOM 1280 C CA . PRO A 1 156 ? -2.211 13.001 -5.030 1.00 84.50 156 PRO A CA 1
ATOM 1281 C C . PRO A 1 156 ? -1.008 12.065 -5.130 1.00 84.50 156 PRO A C 1
ATOM 1283 O O . PRO A 1 156 ? 0.118 12.478 -5.444 1.00 84.50 156 PRO A O 1
ATOM 1286 N N . TYR A 1 157 ? -1.286 10.776 -4.973 1.00 87.12 157 TYR A N 1
ATOM 1287 C CA . TYR A 1 157 ? -0.392 9.702 -5.374 1.00 87.12 157 TYR A CA 1
ATOM 1288 C C . TYR A 1 157 ? -1.085 8.736 -6.334 1.00 87.12 157 TYR A C 1
ATOM 1290 O O . TYR A 1 157 ? -2.302 8.575 -6.331 1.00 87.12 157 TYR A O 1
ATOM 1298 N N . TYR A 1 158 ? -0.270 8.082 -7.152 1.00 89.19 158 TYR A N 1
ATOM 1299 C CA . TYR A 1 158 ? -0.679 7.024 -8.060 1.00 89.19 158 TYR A CA 1
ATOM 1300 C C . TYR A 1 158 ? 0.399 5.949 -8.084 1.00 89.19 158 TYR A C 1
ATOM 1302 O O . TYR A 1 158 ? 1.574 6.259 -8.293 1.00 89.19 158 TYR A O 1
ATOM 1310 N N . ILE A 1 159 ? 0.003 4.700 -7.889 1.00 90.88 159 ILE A N 1
ATOM 1311 C CA . ILE A 1 159 ? 0.844 3.520 -8.064 1.00 90.88 159 ILE A CA 1
ATOM 1312 C C . ILE A 1 159 ? 0.165 2.614 -9.065 1.00 90.88 159 ILE A C 1
ATOM 1314 O O . ILE A 1 159 ? -1.026 2.347 -8.947 1.00 90.88 159 ILE A O 1
ATOM 1318 N N . ARG A 1 160 ? 0.929 2.099 -10.022 1.00 93.19 160 ARG A N 1
A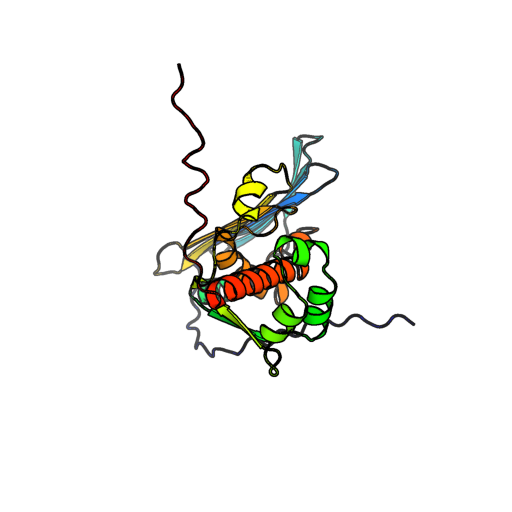TOM 1319 C CA . ARG A 1 160 ? 0.452 1.074 -10.938 1.00 93.19 160 ARG A CA 1
ATOM 1320 C C . ARG A 1 160 ? 1.493 0.000 -11.129 1.00 93.19 160 ARG A C 1
ATOM 1322 O O . ARG A 1 160 ?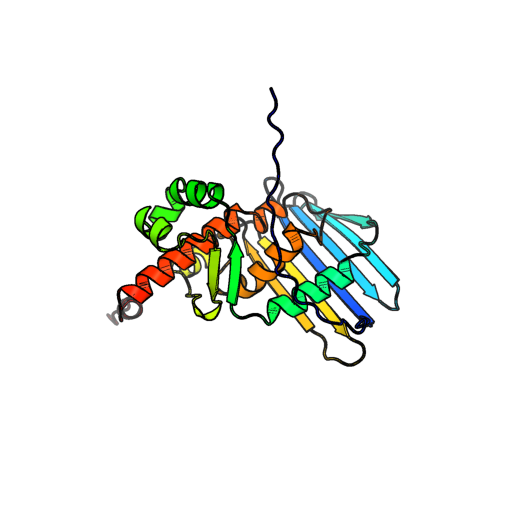 2.668 0.282 -11.350 1.00 93.19 160 ARG A O 1
ATOM 1329 N N . ILE A 1 161 ? 1.049 -1.242 -11.073 1.00 93.25 161 ILE A N 1
ATOM 1330 C CA . ILE A 1 161 ? 1.874 -2.409 -11.331 1.00 93.25 161 ILE A CA 1
ATOM 1331 C C . ILE A 1 161 ? 1.152 -3.229 -12.383 1.00 93.25 161 ILE A C 1
ATOM 1333 O O . ILE A 1 161 ? 0.106 -3.824 -12.132 1.00 93.25 161 ILE A O 1
ATOM 1337 N N . ARG A 1 162 ? 1.731 -3.244 -13.579 1.00 94.81 162 ARG A N 1
ATOM 1338 C CA . ARG A 1 162 ? 1.255 -4.036 -14.704 1.00 94.81 162 ARG A CA 1
ATOM 1339 C C . ARG A 1 162 ? 2.275 -5.110 -15.022 1.00 94.81 162 ARG A C 1
ATOM 1341 O O . ARG A 1 162 ? 3.451 -4.792 -15.170 1.00 94.81 162 ARG A O 1
ATOM 1348 N N . TYR A 1 163 ? 1.859 -6.359 -15.169 1.00 93.44 163 TYR A N 1
ATOM 1349 C CA . TYR A 1 163 ? 2.779 -7.443 -15.506 1.00 93.44 163 TYR A CA 1
ATOM 1350 C C . TYR A 1 163 ? 2.098 -8.565 -16.286 1.00 93.44 163 TYR A C 1
ATOM 1352 O O . TYR A 1 163 ? 0.881 -8.738 -16.233 1.00 93.44 163 TYR A O 1
ATOM 1360 N N . LYS A 1 164 ? 2.909 -9.343 -17.004 1.00 91.31 164 LYS A N 1
ATOM 1361 C CA . LYS A 1 164 ? 2.492 -10.532 -17.747 1.00 91.31 164 LYS A CA 1
ATOM 1362 C C . LYS A 1 164 ? 3.425 -11.696 -17.414 1.00 91.31 164 LYS A C 1
ATOM 1364 O O . LYS A 1 164 ? 4.648 -11.551 -17.450 1.00 91.31 164 LYS A O 1
ATOM 1369 N N . ARG A 1 165 ? 2.841 -12.846 -17.072 1.00 87.06 165 ARG A N 1
ATOM 1370 C CA . ARG A 1 165 ? 3.559 -14.128 -16.945 1.00 87.06 165 ARG A CA 1
ATOM 1371 C C . ARG A 1 165 ? 3.473 -14.868 -18.283 1.00 87.06 165 ARG A C 1
ATOM 1373 O O . ARG A 1 165 ? 2.461 -14.696 -18.956 1.00 87.06 165 ARG A O 1
ATOM 1380 N N . ALA A 1 166 ? 4.489 -15.672 -18.611 1.00 76.88 166 ALA A N 1
ATOM 1381 C CA . ALA A 1 166 ? 4.636 -16.378 -19.896 1.00 76.88 166 ALA A CA 1
ATOM 1382 C C . ALA A 1 166 ? 3.318 -16.929 -20.479 1.00 76.88 166 ALA A C 1
ATOM 1384 O O . ALA A 1 166 ? 3.005 -16.693 -21.643 1.00 76.88 166 ALA A O 1
ATOM 1385 N N . ASP A 1 167 ? 2.485 -17.530 -19.623 1.00 74.69 167 ASP A N 1
ATOM 1386 C CA . ASP A 1 167 ? 1.246 -18.206 -20.027 1.00 74.69 167 ASP A CA 1
ATOM 1387 C C . ASP A 1 167 ? -0.016 -17.637 -19.356 1.00 74.69 167 ASP A C 1
ATOM 1389 O O . ASP A 1 167 ? -0.977 -18.363 -19.099 1.00 74.69 167 ASP A O 1
ATOM 1393 N N . LYS A 1 168 ? -0.016 -16.353 -18.972 1.00 78.69 168 LYS A N 1
ATOM 1394 C CA . LYS A 1 168 ? -1.177 -15.724 -18.319 1.00 78.69 168 LYS A CA 1
ATOM 1395 C C . LYS A 1 168 ? -1.551 -14.391 -18.940 1.00 78.69 168 LYS A C 1
ATOM 1397 O O . LYS A 1 168 ? -0.731 -13.710 -19.560 1.00 78.69 168 LYS A O 1
ATOM 1402 N N . ASP A 1 169 ? -2.794 -14.004 -18.676 1.00 86.25 169 ASP A N 1
ATOM 1403 C CA . ASP A 1 169 ? -3.293 -12.672 -18.972 1.00 86.25 169 ASP A CA 1
ATOM 1404 C C . ASP A 1 169 ? -2.451 -11.588 -18.298 1.00 86.25 169 ASP A C 1
ATOM 1406 O O . ASP A 1 169 ? -1.762 -11.798 -17.289 1.00 86.25 169 ASP A O 1
ATOM 1410 N N . THR A 1 170 ? -2.518 -10.399 -18.891 1.00 89.88 170 THR A N 1
ATOM 1411 C CA . THR A 1 170 ? -1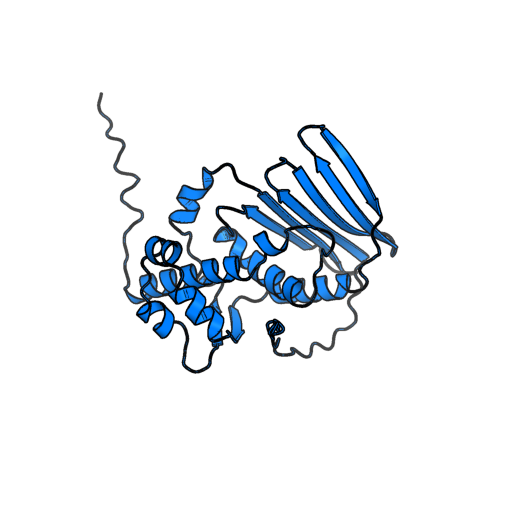.903 -9.213 -18.305 1.00 89.88 170 THR A CA 1
ATOM 1412 C C . THR A 1 170 ? -2.691 -8.820 -17.068 1.00 89.88 170 THR A C 1
ATOM 1414 O O . THR A 1 170 ? -3.895 -8.590 -17.139 1.00 89.88 170 THR A O 1
ATOM 1417 N N . VAL A 1 171 ? -1.995 -8.700 -15.945 1.00 90.31 171 VAL A N 1
ATOM 1418 C CA . VAL A 1 171 ? -2.555 -8.162 -14.710 1.00 90.31 171 VAL A CA 1
ATOM 1419 C C . VAL A 1 171 ? -2.205 -6.683 -14.637 1.00 90.31 171 VAL A C 1
ATOM 1421 O O . VAL A 1 171 ? -1.064 -6.301 -14.907 1.00 90.31 171 VAL A O 1
ATOM 1424 N N . ASP A 1 172 ? -3.185 -5.856 -14.288 1.00 90.75 172 ASP A N 1
ATOM 1425 C CA . ASP A 1 172 ? -3.040 -4.411 -14.149 1.00 90.75 172 ASP A CA 1
ATOM 1426 C C . ASP A 1 172 ? -3.669 -3.962 -12.833 1.00 90.75 172 ASP A C 1
ATOM 1428 O O . ASP A 1 172 ? -4.871 -4.109 -12.626 1.00 90.75 172 ASP A O 1
ATOM 1432 N N . LEU A 1 173 ? -2.833 -3.465 -11.929 1.00 87.88 173 LEU A N 1
ATOM 1433 C CA . LEU A 1 173 ? -3.215 -3.094 -10.573 1.00 87.88 173 LEU A CA 1
ATOM 1434 C C . LEU A 1 173 ? -2.886 -1.625 -10.383 1.00 87.88 173 LEU A C 1
ATOM 1436 O O . LEU A 1 173 ? -1.757 -1.219 -10.655 1.00 87.88 173 LEU A O 1
ATOM 1440 N N . ALA A 1 174 ? -3.853 -0.844 -9.913 1.00 87.44 174 ALA A N 1
ATOM 1441 C CA . ALA A 1 174 ? -3.686 0.580 -9.676 1.00 87.44 174 ALA A CA 1
ATOM 1442 C C . ALA A 1 174 ? -4.186 0.963 -8.281 1.00 87.44 174 ALA A C 1
ATOM 1444 O O . ALA A 1 174 ? -5.190 0.439 -7.799 1.00 87.44 174 ALA A O 1
ATOM 1445 N N . ILE A 1 175 ? -3.461 1.877 -7.646 1.00 87.25 175 ILE A N 1
ATOM 1446 C CA . ILE A 1 175 ? -3.772 2.455 -6.342 1.00 87.25 175 ILE A CA 1
ATOM 1447 C C . ILE A 1 175 ? -3.649 3.958 -6.493 1.00 87.25 175 ILE A C 1
ATOM 1449 O O . ILE A 1 175 ? -2.617 4.461 -6.942 1.00 87.25 175 ILE A O 1
ATOM 1453 N N . GLU A 1 176 ? -4.679 4.674 -6.085 1.00 84.31 176 GLU A N 1
ATOM 1454 C CA . GLU A 1 176 ? -4.685 6.127 -6.094 1.00 84.31 176 GLU A CA 1
ATOM 1455 C C . GLU A 1 176 ? -5.223 6.673 -4.780 1.00 84.31 176 GLU A C 1
ATOM 1457 O O . GLU A 1 176 ? -5.947 6.006 -4.037 1.00 84.31 176 GLU A O 1
ATOM 1462 N N . GLY A 1 177 ? -4.836 7.899 -4.469 1.00 79.44 177 GLY A N 1
ATOM 1463 C CA . GLY A 1 177 ? -5.325 8.580 -3.286 1.00 79.44 177 GLY A CA 1
ATOM 1464 C C . GLY A 1 177 ? -4.624 9.905 -3.079 1.00 79.44 177 GLY A C 1
ATOM 1465 O O . GLY A 1 177 ? -3.984 10.445 -3.985 1.00 79.44 177 GLY A O 1
ATOM 1466 N N . ASN A 1 178 ? -4.740 10.421 -1.863 1.00 78.12 178 ASN A N 1
ATOM 1467 C CA . ASN A 1 178 ? -4.324 11.766 -1.506 1.00 78.12 178 ASN A CA 1
ATOM 1468 C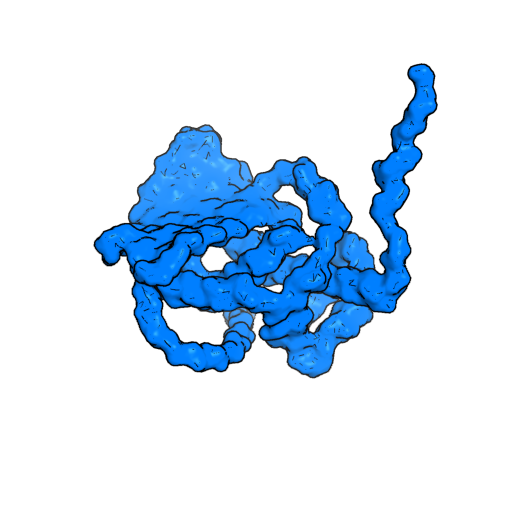 C . ASN A 1 178 ? -3.571 11.740 -0.174 1.00 78.12 178 ASN A C 1
ATOM 1470 O O . ASN A 1 178 ? -3.867 10.929 0.700 1.00 78.12 178 ASN A O 1
ATOM 1474 N N . LEU A 1 179 ? -2.592 12.625 0.006 1.00 75.81 179 LEU A N 1
ATOM 1475 C CA . LEU A 1 179 ? -1.945 12.779 1.302 1.00 75.81 179 LEU A CA 1
ATOM 1476 C C . LEU A 1 179 ? -2.918 13.259 2.387 1.00 75.81 179 LEU A C 1
ATOM 1478 O O . LEU A 1 179 ? -2.800 12.824 3.521 1.00 75.81 179 LEU A O 1
ATOM 1482 N N . TYR A 1 180 ? -3.856 14.158 2.108 1.00 70.25 180 TYR A N 1
ATOM 1483 C CA . TYR A 1 180 ? -4.701 14.705 3.179 1.00 70.25 180 TYR A CA 1
ATOM 1484 C C . TYR A 1 180 ? -5.784 13.715 3.602 1.00 70.25 180 TYR A C 1
ATOM 1486 O O . TYR A 1 180 ? -5.814 13.299 4.760 1.00 70.25 180 TYR A O 1
ATOM 1494 N N . ASP A 1 181 ? -6.562 13.234 2.638 1.00 63.81 181 ASP A N 1
ATOM 1495 C CA . ASP A 1 181 ? -7.663 12.290 2.878 1.00 63.81 181 ASP A CA 1
ATOM 1496 C C . ASP A 1 181 ? -7.168 10.856 3.130 1.00 63.81 181 ASP A C 1
ATOM 1498 O O . ASP A 1 181 ? -7.894 9.987 3.605 1.00 63.81 181 ASP A O 1
ATOM 1502 N N . GLY A 1 182 ? -5.889 10.598 2.842 1.00 71.19 182 GLY A N 1
ATOM 1503 C CA . GLY A 1 182 ? -5.264 9.299 3.011 1.00 71.19 182 GLY A CA 1
ATOM 1504 C C . GLY A 1 182 ? -5.735 8.288 1.967 1.00 71.19 182 GLY A C 1
ATOM 1505 O O . GLY A 1 182 ? -5.631 8.497 0.756 1.00 71.19 182 GLY A O 1
ATOM 1506 N N . VAL A 1 183 ? -6.173 7.128 2.451 1.00 78.44 183 VAL A N 1
ATOM 1507 C CA . VAL A 1 183 ? -6.569 5.989 1.618 1.00 78.44 183 VAL A CA 1
ATOM 1508 C C . VAL A 1 183 ? -8.089 5.930 1.584 1.00 78.44 183 VAL A C 1
ATOM 1510 O O . VAL A 1 183 ? -8.708 5.699 2.617 1.00 78.44 183 VAL A O 1
ATOM 1513 N N . ASN A 1 184 ? -8.696 6.117 0.413 1.00 79.44 184 ASN A N 1
ATOM 1514 C CA . ASN A 1 184 ? -10.141 5.945 0.238 1.00 79.44 184 ASN A CA 1
ATOM 1515 C C . ASN A 1 184 ? -10.554 4.492 0.557 1.00 79.44 184 ASN A C 1
ATOM 1517 O O . ASN A 1 184 ? -9.787 3.580 0.232 1.00 79.44 184 ASN A O 1
ATOM 1521 N N . SER A 1 185 ? -11.751 4.259 1.124 1.00 83.00 185 SER A N 1
ATOM 1522 C CA . SER A 1 185 ? -12.292 2.906 1.397 1.00 83.00 185 SER A CA 1
ATOM 1523 C C . SER A 1 185 ? -12.080 1.958 0.228 1.00 83.00 185 SER A C 1
ATOM 1525 O O . SER A 1 185 ? -11.557 0.860 0.400 1.00 83.00 185 SER A O 1
ATOM 1527 N N . LEU A 1 186 ? -12.434 2.417 -0.974 1.00 79.25 186 LEU A N 1
ATOM 1528 C CA . LEU A 1 186 ? -12.407 1.630 -2.204 1.00 79.25 186 LEU A CA 1
ATOM 1529 C C . LEU A 1 186 ? -10.987 1.195 -2.591 1.00 79.25 186 LEU A C 1
ATOM 1531 O O . LEU A 1 186 ? -10.817 0.204 -3.295 1.00 79.25 186 LEU A O 1
ATOM 1535 N N . ASN A 1 187 ? -9.965 1.895 -2.094 1.00 83.44 187 ASN A N 1
ATOM 1536 C CA . ASN A 1 187 ? -8.561 1.616 -2.376 1.00 83.44 187 ASN A CA 1
ATOM 1537 C C . ASN A 1 187 ? -7.828 0.904 -1.231 1.00 83.44 187 ASN A C 1
ATOM 1539 O O . ASN A 1 187 ? -6.708 0.446 -1.453 1.00 83.44 187 ASN A O 1
ATOM 1543 N N . ILE A 1 188 ? -8.423 0.737 -0.039 1.00 87.69 188 ILE A N 1
ATOM 1544 C CA . ILE A 1 188 ? -7.773 0.052 1.101 1.00 87.69 188 ILE A CA 1
ATOM 1545 C C . ILE A 1 188 ? -7.373 -1.382 0.738 1.00 87.69 188 ILE A C 1
ATOM 1547 O O . ILE A 1 188 ? -6.264 -1.809 1.065 1.00 87.69 188 ILE A O 1
ATOM 1551 N N . ALA A 1 189 ? -8.239 -2.095 0.009 1.00 87.62 189 ALA A N 1
ATOM 1552 C CA . ALA A 1 189 ? -7.997 -3.460 -0.460 1.00 87.62 189 ALA A CA 1
ATOM 1553 C C . ALA A 1 189 ? -6.705 -3.586 -1.279 1.00 87.62 189 ALA A C 1
ATOM 1555 O O . ALA A 1 189 ? -6.009 -4.598 -1.199 1.00 87.62 189 ALA A O 1
ATOM 1556 N N . HIS A 1 190 ? -6.365 -2.547 -2.047 1.00 87.50 190 HIS A N 1
ATOM 1557 C CA . HIS A 1 190 ? -5.135 -2.523 -2.824 1.00 87.50 190 HIS A CA 1
ATOM 1558 C C . HIS A 1 190 ? -3.963 -1.882 -2.070 1.00 87.50 190 HIS A C 1
ATOM 1560 O O . HIS A 1 190 ? -2.806 -2.268 -2.248 1.00 87.50 190 HIS A O 1
ATOM 1566 N N . TRP A 1 191 ? -4.251 -0.916 -1.201 1.00 90.44 191 TRP A N 1
ATOM 1567 C CA . TRP A 1 191 ? -3.250 -0.215 -0.411 1.00 90.44 191 TRP A CA 1
ATOM 1568 C C . TRP A 1 191 ? -2.567 -1.134 0.606 1.00 90.44 191 TRP A C 1
ATOM 1570 O O . TRP A 1 191 ? -1.345 -1.083 0.726 1.00 90.44 191 TRP A O 1
ATOM 1580 N N . LEU A 1 192 ? -3.317 -2.005 1.296 1.00 89.81 192 LEU A N 1
ATOM 1581 C CA . LEU A 1 192 ? -2.780 -2.908 2.327 1.00 89.81 192 LEU A CA 1
ATOM 1582 C C . LEU A 1 192 ? -1.673 -3.840 1.792 1.00 89.81 192 LEU A C 1
ATOM 1584 O O . LEU A 1 192 ? -0.578 -3.816 2.358 1.00 89.81 192 LEU A O 1
ATOM 1588 N N . PRO A 1 193 ? -1.874 -4.599 0.692 1.00 89.88 193 PRO A N 1
ATOM 1589 C CA . PRO A 1 193 ? -0.807 -5.373 0.055 1.00 89.88 193 PRO A CA 1
ATOM 1590 C C . PRO A 1 193 ? 0.443 -4.551 -0.258 1.00 89.88 193 PRO A C 1
ATOM 1592 O O . PRO A 1 193 ? 1.559 -4.983 0.032 1.00 89.88 193 PRO A O 1
ATOM 1595 N N . PHE A 1 194 ? 0.262 -3.356 -0.828 1.00 90.38 194 PHE A N 1
ATOM 1596 C CA . PHE A 1 194 ? 1.382 -2.496 -1.189 1.00 90.38 194 PHE A CA 1
ATOM 1597 C C . PHE A 1 194 ? 2.146 -2.004 0.038 1.00 90.38 194 PHE A C 1
ATOM 1599 O O . PHE A 1 194 ? 3.373 -2.076 0.061 1.00 90.38 194 PHE A O 1
ATOM 1606 N N . TYR A 1 195 ? 1.433 -1.544 1.065 1.00 89.31 195 TYR A N 1
ATOM 1607 C CA . TYR A 1 195 ? 2.016 -1.124 2.334 1.00 89.31 195 TYR A CA 1
ATOM 1608 C C . TYR A 1 195 ? 2.870 -2.236 2.955 1.00 89.31 195 TYR A C 1
ATOM 1610 O O . TYR A 1 195 ? 4.019 -1.986 3.315 1.00 89.31 195 TYR A O 1
ATOM 1618 N N . LEU A 1 196 ? 2.344 -3.464 3.020 1.00 87.38 196 LEU A N 1
ATOM 1619 C CA . LEU A 1 196 ? 3.046 -4.609 3.606 1.00 87.38 196 LEU A CA 1
ATOM 1620 C C . LEU A 1 196 ? 4.353 -4.918 2.865 1.00 87.38 196 LEU A C 1
ATOM 1622 O O . LEU A 1 196 ? 5.410 -4.975 3.490 1.00 87.38 196 LEU A O 1
ATOM 1626 N N . VAL A 1 197 ? 4.302 -5.033 1.534 1.00 88.38 197 VAL A N 1
ATOM 1627 C CA . VAL A 1 197 ? 5.498 -5.331 0.725 1.00 88.38 197 VAL A CA 1
ATOM 1628 C C . VAL A 1 197 ? 6.503 -4.184 0.783 1.00 88.38 197 VAL A C 1
ATOM 1630 O O . VAL A 1 197 ? 7.692 -4.418 0.985 1.00 88.38 197 VAL A O 1
ATOM 1633 N N . ASN A 1 198 ? 6.048 -2.936 0.649 1.00 85.75 198 ASN A N 1
ATOM 1634 C CA . ASN A 1 198 ? 6.935 -1.774 0.620 1.00 85.75 198 ASN A CA 1
ATOM 1635 C C . ASN A 1 198 ? 7.626 -1.516 1.969 1.00 85.75 198 ASN A C 1
ATOM 1637 O O . ASN A 1 198 ? 8.725 -0.964 1.988 1.00 85.75 198 ASN A O 1
ATOM 1641 N N . ARG A 1 199 ? 7.006 -1.907 3.090 1.00 83.62 199 ARG A N 1
ATOM 1642 C CA . ARG A 1 199 ? 7.588 -1.758 4.431 1.00 83.62 199 ARG A CA 1
ATOM 1643 C C . ARG A 1 199 ? 8.788 -2.675 4.651 1.00 83.62 199 ARG A C 1
ATOM 1645 O O . ARG A 1 199 ? 9.761 -2.250 5.266 1.00 83.62 199 ARG A O 1
ATOM 1652 N N . GLU A 1 200 ? 8.722 -3.907 4.158 1.00 82.06 200 GLU A N 1
ATOM 1653 C CA . GLU A 1 200 ? 9.814 -4.881 4.286 1.00 82.06 200 GLU A CA 1
ATOM 1654 C C . GLU A 1 200 ? 10.858 -4.713 3.182 1.00 82.06 200 GLU A C 1
ATOM 1656 O O . GLU A 1 200 ? 12.067 -4.720 3.428 1.00 82.06 200 GLU A O 1
ATOM 1661 N N . HIS A 1 201 ? 10.382 -4.508 1.956 1.00 82.25 201 HIS A N 1
ATOM 1662 C CA . HIS A 1 201 ? 11.198 -4.391 0.762 1.00 82.25 201 HIS A CA 1
ATOM 1663 C C . HIS A 1 201 ? 10.694 -3.216 -0.080 1.00 82.25 201 HIS A C 1
ATOM 1665 O O . HIS A 1 201 ? 9.830 -3.409 -0.941 1.00 82.25 201 HIS A O 1
ATOM 1671 N N . PRO A 1 202 ? 11.239 -2.000 0.110 1.00 83.88 202 PRO A N 1
ATOM 1672 C CA . PRO A 1 202 ? 10.830 -0.837 -0.664 1.00 83.88 202 PRO A CA 1
ATOM 1673 C C . PRO A 1 202 ? 10.970 -1.087 -2.167 1.00 83.88 202 PRO A C 1
ATOM 1675 O O . PRO A 1 202 ? 12.050 -1.420 -2.661 1.00 83.88 202 PRO A O 1
ATOM 1678 N N . ILE A 1 203 ? 9.867 -0.933 -2.899 1.00 83.56 203 ILE A N 1
ATOM 1679 C CA . ILE A 1 203 ? 9.855 -1.074 -4.362 1.00 83.56 203 ILE A CA 1
ATOM 1680 C C . ILE A 1 203 ? 10.470 0.173 -4.998 1.00 83.56 203 ILE A C 1
ATOM 1682 O O . ILE A 1 203 ? 11.299 0.067 -5.902 1.00 83.56 203 ILE A O 1
ATOM 1686 N N . PHE A 1 204 ? 10.079 1.340 -4.479 1.00 87.50 204 PHE A N 1
ATOM 1687 C CA . PHE A 1 204 ? 10.451 2.651 -4.996 1.00 87.50 204 PHE A CA 1
ATOM 1688 C C . PHE A 1 204 ? 11.250 3.425 -3.951 1.00 87.50 204 PHE A C 1
ATOM 1690 O O . PHE A 1 204 ? 10.703 4.162 -3.129 1.00 87.50 204 PHE A O 1
ATOM 1697 N N . SER A 1 205 ? 12.565 3.234 -3.948 1.00 78.38 205 SER A N 1
ATOM 1698 C CA . SER A 1 205 ? 13.434 3.812 -2.919 1.00 78.38 205 SER A CA 1
ATOM 1699 C C . SER A 1 205 ? 13.864 5.247 -3.225 1.00 78.38 205 SER A C 1
ATOM 1701 O O . SER A 1 205 ? 14.465 5.894 -2.369 1.00 78.38 205 SER A O 1
ATOM 1703 N N . SER A 1 206 ? 13.645 5.743 -4.449 1.00 82.38 206 SER A N 1
ATOM 1704 C CA . SER A 1 206 ? 14.109 7.079 -4.842 1.00 82.38 206 SER A CA 1
ATOM 1705 C C . SER A 1 206 ? 13.076 8.177 -4.596 1.00 82.38 206 SER A C 1
ATOM 1707 O O . SER A 1 206 ? 13.443 9.354 -4.609 1.00 82.38 206 SER A O 1
ATOM 1709 N N . ILE A 1 207 ? 11.811 7.818 -4.352 1.00 85.06 207 ILE A N 1
ATOM 1710 C CA . ILE A 1 207 ? 10.725 8.764 -4.083 1.00 85.06 207 ILE A CA 1
ATOM 1711 C C . ILE A 1 207 ? 10.831 9.337 -2.670 1.00 85.06 207 ILE A C 1
ATOM 1713 O O . ILE A 1 207 ? 10.567 8.658 -1.676 1.00 85.06 207 ILE A O 1
ATOM 1717 N N . ALA A 1 208 ? 11.161 10.626 -2.578 1.00 76.69 208 ALA A N 1
ATOM 1718 C CA . ALA A 1 208 ? 11.130 11.336 -1.309 1.00 76.69 208 ALA A CA 1
ATOM 1719 C C . ALA A 1 208 ? 9.677 11.479 -0.829 1.00 76.69 208 ALA A C 1
ATOM 1721 O O . ALA A 1 208 ? 8.800 11.891 -1.585 1.00 76.69 208 ALA A O 1
ATOM 1722 N N . GLY A 1 209 ? 9.417 11.132 0.433 1.00 76.12 209 GLY A N 1
ATOM 1723 C CA . GLY A 1 209 ? 8.088 11.272 1.031 1.00 76.12 209 GLY A CA 1
ATOM 1724 C C . GLY A 1 209 ? 7.089 10.170 0.673 1.00 76.12 209 GLY A C 1
ATOM 1725 O O . GLY A 1 209 ? 5.929 10.293 1.052 1.00 76.12 209 GLY A O 1
ATOM 1726 N N . LEU A 1 210 ? 7.501 9.070 0.020 1.00 83.94 210 LEU A N 1
ATOM 1727 C CA . LEU A 1 210 ? 6.611 7.916 -0.203 1.00 83.94 210 LEU A CA 1
ATOM 1728 C C . LEU A 1 210 ? 6.030 7.376 1.116 1.00 83.94 210 LEU A C 1
ATOM 1730 O O . LEU A 1 210 ? 4.856 7.021 1.184 1.00 83.94 210 LEU A O 1
ATOM 1734 N N . ASN A 1 211 ? 6.826 7.411 2.187 1.00 82.69 211 ASN A N 1
ATOM 1735 C CA . ASN A 1 211 ? 6.402 7.024 3.533 1.00 82.69 211 ASN A CA 1
ATOM 1736 C C . ASN A 1 211 ? 5.270 7.897 4.095 1.00 82.69 211 ASN A C 1
ATOM 1738 O O . ASN A 1 211 ? 4.569 7.452 4.992 1.00 82.69 211 ASN A O 1
ATOM 1742 N N . ASN A 1 212 ? 5.041 9.102 3.570 1.00 83.44 212 ASN A N 1
ATOM 1743 C CA . ASN A 1 212 ? 3.909 9.927 4.000 1.00 83.44 212 ASN A CA 1
ATOM 1744 C C . ASN A 1 212 ? 2.571 9.362 3.468 1.00 83.44 212 ASN A C 1
ATOM 1746 O O . ASN A 1 212 ? 1.514 9.570 4.068 1.00 83.44 212 ASN A O 1
ATOM 1750 N N . TYR A 1 213 ? 2.628 8.620 2.354 1.00 83.81 213 TYR A N 1
ATOM 1751 C CA . TYR A 1 213 ? 1.491 7.962 1.700 1.00 83.81 213 TYR A CA 1
ATOM 1752 C C . TYR A 1 213 ? 1.311 6.501 2.122 1.00 83.81 213 TYR A C 1
ATOM 1754 O O . TYR A 1 213 ? 0.190 5.999 2.153 1.00 83.81 213 TYR A O 1
ATOM 1762 N N . PHE A 1 214 ? 2.413 5.820 2.443 1.00 85.12 214 PHE A N 1
ATOM 1763 C CA . PHE A 1 214 ? 2.457 4.392 2.782 1.00 85.12 214 PHE A CA 1
ATOM 1764 C C . PHE A 1 214 ? 3.115 4.142 4.145 1.00 85.12 214 PHE A C 1
ATOM 1766 O O . PHE A 1 214 ? 3.868 3.189 4.321 1.00 85.12 214 PHE A O 1
ATOM 1773 N N . GLY A 1 215 ? 2.880 5.045 5.097 1.00 85.44 215 GLY A N 1
ATOM 1774 C CA . GLY A 1 215 ? 3.442 4.985 6.445 1.00 85.44 215 GLY A CA 1
ATOM 1775 C C . GLY A 1 215 ? 2.467 4.465 7.493 1.00 85.44 215 GLY A C 1
ATOM 1776 O O . GLY A 1 215 ? 1.265 4.334 7.257 1.00 85.44 215 GLY A O 1
ATOM 1777 N N . ASP A 1 216 ? 2.997 4.230 8.691 1.00 85.38 216 ASP A N 1
ATOM 1778 C CA . ASP A 1 216 ? 2.243 3.690 9.827 1.00 85.38 216 ASP A CA 1
ATOM 1779 C C . ASP A 1 216 ? 1.087 4.603 10.263 1.00 85.38 216 ASP A C 1
ATOM 1781 O O . ASP A 1 216 ? 0.070 4.106 10.729 1.00 85.38 216 ASP A O 1
ATOM 1785 N N . GLU A 1 217 ? 1.183 5.918 10.050 1.00 84.88 217 GLU A N 1
ATOM 1786 C CA . GLU A 1 217 ? 0.083 6.862 10.298 1.00 84.88 217 GLU A CA 1
ATOM 1787 C C . GLU A 1 217 ? -1.160 6.544 9.445 1.00 84.88 217 GLU A C 1
ATOM 1789 O O . GLU A 1 217 ? -2.295 6.609 9.917 1.00 84.88 217 GLU A O 1
ATOM 1794 N N . ARG A 1 218 ? -0.963 6.122 8.190 1.00 86.06 218 ARG A N 1
ATOM 1795 C CA . ARG A 1 218 ? -2.069 5.722 7.306 1.00 86.06 218 ARG A CA 1
ATOM 1796 C C . ARG A 1 218 ? -2.668 4.395 7.732 1.00 86.06 218 ARG A C 1
ATOM 1798 O O . ARG A 1 218 ? -3.888 4.254 7.716 1.00 86.06 218 ARG A O 1
ATOM 1805 N N . LEU A 1 219 ? -1.826 3.463 8.181 1.00 88.44 219 LEU A N 1
ATOM 1806 C CA . LEU A 1 219 ? -2.302 2.229 8.796 1.00 88.44 219 LEU A CA 1
ATOM 1807 C C . LEU A 1 219 ? -3.133 2.530 10.053 1.00 88.44 219 LEU A C 1
ATOM 1809 O O . LEU A 1 219 ? -4.183 1.925 10.223 1.00 88.44 219 LEU A O 1
ATOM 1813 N N . GLN A 1 220 ? -2.715 3.477 10.900 1.00 88.56 220 GLN A N 1
ATOM 1814 C CA . GLN A 1 220 ? -3.487 3.883 12.082 1.00 88.56 220 GLN A CA 1
ATOM 1815 C C . GLN A 1 220 ? -4.881 4.383 11.701 1.00 88.56 220 GLN A C 1
ATOM 1817 O O . GLN A 1 220 ? -5.867 3.926 12.273 1.00 88.56 220 GLN A O 1
ATOM 1822 N N . ASN A 1 221 ? -4.976 5.260 10.697 1.00 87.06 221 ASN A N 1
ATOM 1823 C CA . ASN A 1 221 ? -6.264 5.740 10.195 1.00 87.06 221 ASN A CA 1
ATOM 1824 C C . ASN A 1 221 ? -7.147 4.582 9.690 1.00 87.06 221 ASN A C 1
ATOM 1826 O O . ASN A 1 221 ? -8.310 4.482 10.078 1.00 87.06 221 ASN A O 1
ATOM 1830 N N . ILE A 1 222 ? -6.581 3.661 8.900 1.00 89.25 222 ILE A N 1
ATOM 1831 C CA . ILE A 1 222 ? -7.294 2.461 8.436 1.00 89.25 222 ILE A CA 1
ATOM 1832 C C . ILE A 1 222 ? -7.790 1.627 9.626 1.00 89.25 222 ILE A C 1
ATOM 1834 O O . ILE A 1 222 ? -8.956 1.245 9.653 1.00 89.25 222 ILE A O 1
ATOM 1838 N N . LEU A 1 223 ? -6.954 1.383 10.639 1.00 90.88 223 LEU A N 1
ATOM 1839 C CA . LEU A 1 223 ? -7.341 0.613 11.826 1.00 90.88 223 LEU A CA 1
ATOM 1840 C C . LEU A 1 223 ? -8.495 1.268 12.595 1.00 90.88 223 LEU A C 1
ATOM 1842 O O . LEU A 1 223 ? -9.429 0.567 12.980 1.00 90.88 223 LEU A O 1
ATOM 1846 N N . LEU A 1 224 ? -8.476 2.592 12.775 1.00 90.12 224 LEU A N 1
ATOM 1847 C CA . LEU A 1 224 ? -9.584 3.322 13.403 1.00 90.12 224 LEU A CA 1
ATOM 1848 C C . LEU A 1 224 ? -10.888 3.130 12.622 1.00 90.12 224 LEU A C 1
ATOM 1850 O O . LEU A 1 224 ? -11.928 2.855 13.213 1.00 90.12 224 LEU A O 1
ATOM 1854 N N . ARG A 1 225 ? -10.844 3.157 11.291 1.00 89.06 225 ARG A N 1
ATOM 1855 C CA . ARG A 1 225 ? -12.036 2.901 10.470 1.00 89.06 225 ARG A CA 1
ATOM 1856 C C . ARG A 1 225 ? -12.583 1.496 10.667 1.00 89.06 225 ARG A C 1
ATOM 1858 O O . ARG A 1 225 ? -13.778 1.351 10.883 1.00 89.06 225 ARG A O 1
ATOM 1865 N N . PHE A 1 226 ? -11.722 0.480 10.689 1.00 90.44 226 PHE A N 1
ATOM 1866 C CA . PHE A 1 226 ? -12.141 -0.892 10.993 1.00 90.44 226 PHE A CA 1
ATOM 1867 C C . PHE A 1 226 ? -12.756 -1.030 12.393 1.00 90.44 226 PHE A C 1
ATOM 1869 O O . PHE A 1 226 ? -13.736 -1.756 12.561 1.00 90.44 226 PHE A O 1
ATOM 1876 N N . ILE A 1 227 ? -12.226 -0.317 13.393 1.00 90.75 227 ILE A N 1
ATOM 1877 C CA . ILE A 1 227 ? -12.821 -0.257 14.738 1.00 90.75 227 ILE A CA 1
ATOM 1878 C C . ILE A 1 227 ? -14.226 0.350 14.665 1.00 90.75 227 ILE A C 1
ATOM 1880 O O . ILE A 1 227 ? -15.171 -0.233 15.197 1.00 90.75 227 ILE A O 1
ATOM 1884 N N . SER A 1 228 ? -14.371 1.479 13.969 1.00 90.00 228 SER A N 1
ATOM 1885 C CA . SER A 1 228 ? -15.650 2.171 13.779 1.00 90.00 228 SER A CA 1
ATOM 1886 C C . SER A 1 228 ? -16.675 1.293 13.051 1.00 90.00 228 SER A C 1
ATOM 1888 O O . SER A 1 228 ? -17.776 1.086 13.550 1.00 90.00 228 SER A O 1
ATOM 1890 N N . TRP A 1 229 ? -16.300 0.654 11.941 1.00 89.38 229 TRP A N 1
ATOM 1891 C CA . TRP A 1 229 ? -17.174 -0.259 11.196 1.00 89.38 229 TRP A CA 1
ATOM 1892 C C . TRP A 1 229 ? -17.633 -1.450 12.034 1.00 89.38 229 TRP A C 1
ATOM 1894 O O . TRP A 1 229 ? -18.814 -1.798 12.054 1.00 89.38 229 TRP A O 1
ATOM 1904 N N . LYS A 1 230 ? -16.713 -2.058 12.789 1.00 86.69 230 LYS A N 1
ATOM 1905 C CA . LYS A 1 230 ? -17.042 -3.173 13.680 1.00 86.69 230 LYS A CA 1
ATOM 1906 C C . LYS A 1 230 ? -17.967 -2.739 14.814 1.00 86.69 230 LYS A C 1
ATOM 1908 O O . LYS A 1 230 ? -18.820 -3.523 15.228 1.00 86.69 230 LYS A O 1
ATOM 1913 N N . LYS A 1 231 ? -17.810 -1.511 15.313 1.00 85.62 231 LYS A N 1
ATOM 1914 C CA . LYS A 1 231 ? -18.709 -0.899 16.295 1.00 85.62 231 LYS A CA 1
ATOM 1915 C C . LYS A 1 231 ? -20.117 -0.772 15.712 1.00 85.62 231 LYS A C 1
ATOM 1917 O O . LYS A 1 231 ? -21.040 -1.331 16.294 1.00 85.62 231 LYS A O 1
ATOM 1922 N N . THR A 1 232 ? -20.273 -0.160 14.540 1.00 78.88 232 THR A N 1
ATOM 1923 C CA . THR A 1 232 ? -21.576 -0.005 13.865 1.00 78.88 232 THR A CA 1
ATOM 1924 C C . THR A 1 232 ? -22.261 -1.352 13.618 1.00 78.88 232 THR A C 1
ATOM 1926 O O . THR A 1 232 ? -23.432 -1.520 13.947 1.00 78.88 232 THR A O 1
ATOM 1929 N N . ASN A 1 233 ? -21.516 -2.361 13.155 1.00 69.50 233 ASN A N 1
ATOM 1930 C CA . ASN A 1 233 ? -22.063 -3.698 12.903 1.00 69.50 233 ASN A CA 1
ATOM 1931 C C . ASN A 1 233 ? -22.487 -4.44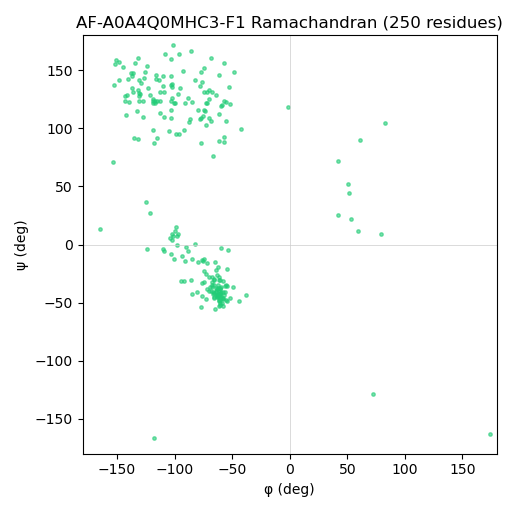2 14.183 1.00 69.50 233 ASN A C 1
ATOM 1933 O O . ASN A 1 233 ? -23.446 -5.210 14.154 1.00 69.50 233 ASN A O 1
ATOM 1937 N N . ARG A 1 234 ? -21.812 -4.220 15.321 1.00 57.69 234 ARG A N 1
ATOM 1938 C CA . ARG A 1 234 ? -22.195 -4.810 16.622 1.00 57.69 234 ARG A CA 1
ATOM 1939 C C . ARG A 1 234 ? -23.485 -4.224 17.189 1.00 57.69 234 ARG A C 1
ATOM 1941 O O . ARG A 1 234 ? -24.170 -4.913 17.938 1.00 57.69 234 ARG A O 1
ATOM 1948 N N . PHE A 1 235 ? -23.797 -2.977 16.847 1.00 51.22 235 PHE A N 1
ATOM 1949 C CA . PHE A 1 235 ? -24.984 -2.275 17.330 1.00 51.22 235 PHE A CA 1
ATOM 1950 C C . PHE A 1 235 ? -26.169 -2.328 16.360 1.00 51.22 235 PHE A C 1
ATOM 1952 O O . PHE A 1 235 ? -27.162 -1.659 16.624 1.00 51.22 235 PHE A O 1
ATOM 1959 N N . GLY A 1 236 ? -26.082 -3.135 15.290 1.00 45.81 236 GLY A N 1
ATOM 1960 C CA . GLY A 1 236 ? -27.203 -3.503 14.422 1.00 45.81 236 GLY A CA 1
ATOM 1961 C C . GLY A 1 236 ? -28.129 -2.336 14.101 1.00 45.81 236 GLY A C 1
ATOM 1962 O O . GLY A 1 236 ? -29.238 -2.278 14.620 1.00 45.81 236 GLY A O 1
ATOM 1963 N N . THR A 1 237 ? -27.680 -1.395 13.277 1.00 42.12 237 THR A N 1
ATOM 1964 C CA . THR A 1 237 ? -28.530 -0.280 12.851 1.00 42.12 237 THR A CA 1
ATOM 1965 C C . THR A 1 237 ? -28.698 -0.310 11.339 1.00 42.12 237 THR A C 1
ATOM 1967 O O . THR A 1 237 ? -27.857 0.149 10.570 1.00 42.12 237 THR A O 1
ATOM 1970 N N . GLU A 1 238 ? -29.835 -0.872 10.921 1.00 47.09 238 GLU A N 1
ATOM 1971 C CA . GLU A 1 238 ? -30.588 -0.324 9.799 1.00 47.09 238 GLU A CA 1
ATOM 1972 C C . GLU A 1 238 ? -30.754 1.195 10.002 1.00 47.09 238 GLU A C 1
ATOM 1974 O O . GLU A 1 238 ? -30.898 1.662 11.130 1.00 47.09 238 GLU A O 1
ATOM 1979 N N . SER A 1 239 ? -30.798 1.941 8.896 1.00 44.44 239 SER A N 1
ATOM 1980 C CA . SER A 1 239 ? -31.023 3.393 8.786 1.00 44.44 239 SER A CA 1
ATOM 1981 C C . SER A 1 239 ? -29.803 4.303 9.005 1.00 44.44 239 SER A C 1
ATOM 1983 O O . SER A 1 239 ? -29.382 4.558 10.120 1.00 44.44 239 SER A O 1
ATOM 1985 N N . HIS A 1 240 ? -29.276 4.846 7.898 1.00 39.09 240 HIS A N 1
ATOM 1986 C CA . HIS A 1 240 ? -28.897 6.270 7.799 1.00 39.09 240 HIS A CA 1
ATOM 1987 C C . HIS A 1 240 ? -28.658 6.781 6.358 1.00 39.09 240 HIS A C 1
ATOM 1989 O O . HIS A 1 240 ? -28.205 7.904 6.175 1.00 39.09 240 HIS A O 1
ATOM 1995 N N . LEU A 1 241 ? -29.053 6.038 5.311 1.00 38.34 241 LEU A N 1
ATOM 1996 C CA . LEU A 1 241 ? -29.006 6.530 3.920 1.00 38.34 241 LEU A CA 1
ATOM 1997 C C . LEU A 1 241 ? -30.340 7.077 3.371 1.00 38.34 241 LEU A C 1
ATOM 1999 O O . LEU A 1 241 ? -30.409 7.431 2.199 1.00 38.34 241 LEU A O 1
ATOM 2003 N N . LEU A 1 242 ? -31.391 7.214 4.191 1.00 34.69 242 LEU A N 1
ATOM 2004 C CA . LEU A 1 242 ? -32.699 7.717 3.727 1.00 34.69 242 LEU A CA 1
ATOM 2005 C C . LEU A 1 242 ? -32.978 9.208 3.987 1.00 34.69 242 LEU A C 1
ATOM 2007 O O . LEU A 1 242 ? -34.018 9.694 3.555 1.00 34.69 242 LEU A O 1
ATOM 2011 N N . HIS A 1 243 ? -32.067 9.971 4.603 1.00 34.59 243 HIS A N 1
ATOM 2012 C CA . HIS A 1 243 ? -32.322 11.396 4.886 1.00 34.59 243 HIS A CA 1
ATOM 2013 C C . HIS A 1 243 ? -31.618 12.420 3.988 1.00 34.59 243 HIS A C 1
ATOM 2015 O O . HIS A 1 243 ? -31.812 13.616 4.182 1.00 34.59 243 HIS A O 1
ATOM 2021 N N . LEU A 1 244 ? -30.910 11.992 2.937 1.00 36.31 244 LEU A N 1
ATOM 2022 C CA . LEU A 1 244 ? -30.362 12.916 1.929 1.00 36.31 244 LEU A CA 1
ATOM 2023 C C . LEU A 1 244 ? -31.165 12.981 0.615 1.00 36.31 244 LEU A C 1
ATOM 2025 O O . LEU A 1 244 ? -30.786 13.728 -0.280 1.00 36.31 244 LEU A O 1
ATOM 2029 N N . GLN A 1 245 ? -32.303 12.280 0.502 1.00 34.16 245 GLN A N 1
ATOM 2030 C CA . GLN A 1 245 ? -33.192 12.374 -0.673 1.00 34.16 245 GLN A CA 1
ATOM 2031 C C . GLN A 1 245 ? -34.543 13.073 -0.432 1.00 34.16 245 GLN A C 1
ATOM 2033 O O . GLN A 1 245 ? -35.265 13.313 -1.393 1.00 34.16 245 GLN A O 1
ATOM 2038 N N . SER A 1 246 ? -34.885 13.487 0.793 1.00 35.59 246 SER A N 1
ATOM 2039 C CA . SER A 1 246 ? -36.160 14.182 1.069 1.00 35.59 246 SER A CA 1
ATOM 2040 C C . SER A 1 246 ? -36.049 15.714 1.155 1.00 35.59 246 SER A C 1
ATOM 2042 O O . SER A 1 246 ? -36.950 16.367 1.671 1.00 35.59 246 SER A O 1
ATOM 2044 N N . GLY A 1 247 ? -34.945 16.299 0.678 1.00 36.00 247 GLY A N 1
ATOM 2045 C CA . GLY A 1 247 ? -34.635 17.729 0.814 1.00 36.00 247 GLY A CA 1
ATOM 2046 C C . GLY A 1 247 ? -34.872 18.604 -0.422 1.00 36.00 247 GLY A C 1
ATOM 2047 O O . GLY A 1 247 ? -34.459 19.758 -0.406 1.00 36.00 247 GLY A O 1
ATOM 2048 N N . ILE A 1 248 ? -35.509 18.098 -1.485 1.00 36.69 248 ILE A N 1
ATOM 2049 C CA . ILE A 1 248 ? -35.976 18.939 -2.600 1.00 36.69 248 ILE A CA 1
ATOM 2050 C C . ILE A 1 248 ? -37.499 18.863 -2.629 1.00 36.69 248 ILE A C 1
ATOM 2052 O O . ILE A 1 248 ? -38.097 17.974 -3.229 1.00 36.69 248 ILE A O 1
ATOM 2056 N N . SER A 1 249 ? -38.114 19.803 -1.917 1.00 30.89 249 SER A N 1
ATOM 2057 C CA . SER A 1 249 ? -39.533 20.111 -2.046 1.00 30.89 249 SER A CA 1
ATOM 2058 C C . SER A 1 249 ? -39.798 20.650 -3.461 1.00 30.89 249 SER A C 1
ATOM 2060 O O . SER A 1 249 ? -39.106 21.588 -3.871 1.00 30.89 249 SER A O 1
ATOM 2062 N N . PRO A 1 250 ? -40.769 20.118 -4.223 1.00 42.59 250 PRO A N 1
ATOM 2063 C CA . PRO A 1 250 ? -41.288 20.811 -5.389 1.00 42.59 250 PRO A CA 1
ATOM 2064 C C . PRO A 1 250 ? -42.223 21.913 -4.883 1.00 42.59 250 PRO A C 1
ATOM 2066 O O . PRO A 1 250 ? -43.296 21.642 -4.348 1.00 42.59 250 PRO A O 1
ATOM 2069 N N . GLY A 1 251 ? -41.789 23.163 -5.005 1.00 40.69 251 GLY A N 1
ATOM 2070 C CA . GLY A 1 251 ? -42.556 24.310 -4.534 1.00 40.69 251 GLY A CA 1
ATOM 2071 C C . GLY A 1 251 ? -42.229 25.580 -5.300 1.00 40.69 251 GLY A C 1
ATOM 2072 O O . GLY A 1 251 ? -41.563 26.452 -4.751 1.00 40.69 251 GLY A O 1
ATOM 2073 N N . MET A 1 252 ? -42.668 25.642 -6.559 1.00 37.66 252 MET A N 1
ATOM 2074 C CA . MET A 1 252 ? -43.529 26.683 -7.152 1.00 37.66 252 MET A CA 1
ATOM 2075 C C . MET A 1 252 ? -43.731 26.401 -8.640 1.00 37.66 252 MET A C 1
ATOM 2077 O O . MET A 1 252 ? -42.728 26.103 -9.325 1.00 37.66 252 MET A O 1
#

Foldseek 3Di:
DDDDDDDDDWDDPDPPDPDPPQDFQKKKKKKWWADPDFRKIKMWIWMAHPNDIWIKIWIAGPVVRDIDIDTDDHDPCLSVLVVLLVVLLPDQKDKTAADVVLLVVLQVPPVLCVVLVHHNVLSVVQQPPVRMHMDGLVLQDFDVLLVVVVPDDFIKMKIWMWTDTPPDDIDIDMAMDGLVSAGGSVRCSSLVSVLVSCSVPNPDPPDDCVCSRSPSVSVSSVVSSSSSSVVCVVVDDDDDPPPPPPPDDPDD

Organism: NCBI:txid699437

Solvent-accessible surface area (backbone atoms only — not comparable to full-atom values): 15195 Å² total; per-residue (Å²): 133,88,78,82,86,80,79,85,80,82,79,76,80,80,74,86,67,86,67,72,82,77,56,65,59,34,37,37,42,37,40,35,37,46,45,82,94,60,59,26,39,42,33,39,39,40,34,33,54,89,88,42,74,46,28,36,38,38,42,34,39,59,96,69,74,47,74,48,79,43,83,49,80,68,67,86,58,50,64,60,53,50,52,51,39,64,53,43,65,70,55,59,62,52,73,46,77,55,59,69,69,56,55,54,50,56,65,66,38,57,72,63,26,62,74,54,74,52,51,65,66,52,53,54,70,60,48,47,100,76,44,41,44,72,50,49,56,86,66,64,59,85,46,73,64,56,70,62,49,78,75,63,94,61,40,45,36,41,37,37,44,34,38,26,39,82,91,51,74,74,46,77,45,75,40,60,41,27,55,77,78,35,70,42,56,91,34,42,69,54,43,52,37,50,36,58,48,38,72,80,52,62,82,69,80,83,56,83,67,51,56,72,70,58,27,69,70,52,52,50,55,52,50,52,49,53,47,34,45,52,50,51,64,74,66,68,66,82,85,82,83,75,76,83,75,75,79,77,77,92,81,132

Nearest PDB structures (foldseek):
  7a0q-assembly1_A  TM=5.138E-01  e=7.983E-01  Fusarium vanettenii 77-13-4
  3hdj-assembly1_B  TM=4.992E-01  e=2.374E+00  Bordetella pertussis
  2kie-assembly1_A  TM=3.712E-01  e=2.506E+00  Homo sapiens
  4hpc-assembly1_A  TM=2.472E-01  e=4.152E-01  Rhodnius prolixus

pLDDT: mean 76.2, std 18.61, range [30.53, 95.06]

Mean predicted aligned error: 11.31 Å

Secondary structure (DSSP, 8-state):
-----------------------EEEEEEEEEEEETTTTEEEEEEEEEETTEEEEEEEEEEGGGTEEEEEE----TTHHHHHHHHHHHTT-SEEEEE--HHHHHHHHH-HHHHHHTT--HHHHHHHS-TTSEEEEEGGG----HHHHHHTT----EEEEEEEEEETTSPPEEEEEEEETTTBS-HHHHHHHHHHHHHHHHS-S--S-TTHHHHSSHHHHHHHHHHHHHHHHHHHT----SSSSSSS------